Protein AF-A0A817XAI9-F1 (afdb_monomer)

Mean predicted aligned error: 14.86 Å

Organism: NCBI:txid392032

Structure (mmCIF, N/CA/C/O backbone):
data_AF-A0A817XAI9-F1
#
_entry.id   AF-A0A817XAI9-F1
#
loop_
_atom_site.group_PDB
_atom_site.id
_atom_site.type_symbol
_atom_site.label_atom_id
_atom_site.label_alt_id
_atom_site.label_comp_id
_atom_site.label_asym_id
_atom_site.label_entity_id
_atom_site.label_seq_id
_atom_site.pdbx_PDB_ins_code
_atom_site.Cartn_x
_atom_site.Cartn_y
_atom_site.Cartn_z
_atom_site.occupancy
_atom_site.B_iso_or_equiv
_atom_site.auth_seq_id
_atom_site.auth_comp_id
_atom_site.auth_asym_id
_atom_site.auth_atom_id
_atom_site.pdbx_PDB_model_num
ATOM 1 N N . MET A 1 1 ? -37.300 21.096 40.324 1.00 29.12 1 MET A N 1
ATOM 2 C CA . MET A 1 1 ? -36.474 20.432 41.356 1.00 29.12 1 MET A CA 1
ATOM 3 C C . MET A 1 1 ? -35.226 19.865 40.698 1.00 29.12 1 MET A C 1
ATOM 5 O O . MET A 1 1 ? -35.317 18.921 39.924 1.00 29.12 1 MET A O 1
ATOM 9 N N . ALA A 1 2 ? -34.086 20.520 40.917 1.00 30.98 2 ALA A N 1
ATOM 10 C CA . ALA A 1 2 ? -32.788 20.143 40.373 1.00 30.98 2 ALA A CA 1
ATOM 11 C C . ALA A 1 2 ? -32.134 19.100 41.292 1.00 30.98 2 ALA A C 1
ATOM 13 O O . ALA A 1 2 ? -31.715 19.428 42.398 1.00 30.98 2 ALA A O 1
ATOM 14 N N . ALA A 1 3 ? -32.063 17.843 40.855 1.00 37.47 3 ALA A N 1
ATOM 15 C CA . ALA A 1 3 ? -31.268 16.838 41.549 1.00 37.47 3 ALA A CA 1
ATOM 16 C C . ALA A 1 3 ? -29.782 17.088 41.239 1.00 37.47 3 ALA A C 1
ATOM 18 O O . ALA A 1 3 ? -29.291 16.743 40.162 1.00 37.47 3 ALA A O 1
ATOM 19 N N . ASN A 1 4 ? -29.080 17.730 42.175 1.00 41.25 4 ASN A N 1
ATOM 20 C CA . ASN A 1 4 ? -27.621 17.791 42.200 1.00 41.25 4 ASN A CA 1
ATOM 21 C C . ASN A 1 4 ? -27.080 16.356 42.250 1.00 41.25 4 ASN A C 1
ATOM 23 O O . ASN A 1 4 ? -27.206 15.686 43.270 1.00 41.25 4 ASN A O 1
ATOM 27 N N . PHE A 1 5 ? -26.484 15.866 41.162 1.00 43.09 5 PHE A N 1
ATOM 28 C CA . PHE A 1 5 ? -25.737 14.608 41.199 1.00 43.09 5 PHE A CA 1
ATOM 29 C C . PHE A 1 5 ? -24.378 14.866 41.878 1.00 43.09 5 PHE A C 1
ATOM 31 O O . PHE A 1 5 ? -23.557 15.592 41.306 1.00 43.09 5 PHE A O 1
ATOM 38 N N . PRO A 1 6 ? -24.107 14.303 43.072 1.00 49.31 6 PRO A N 1
ATOM 39 C CA . PRO A 1 6 ? -22.855 14.547 43.790 1.00 49.31 6 PRO A CA 1
ATOM 40 C C . PRO A 1 6 ? -21.640 14.013 43.008 1.00 49.31 6 PRO A C 1
ATOM 42 O O . PRO A 1 6 ? -21.747 13.003 42.307 1.00 49.31 6 PRO A O 1
ATOM 45 N N . LYS A 1 7 ? -20.469 14.671 43.131 1.00 53.12 7 LYS A N 1
ATOM 46 C CA . LYS A 1 7 ? -19.214 14.336 42.406 1.00 53.12 7 LYS A CA 1
ATOM 47 C C . LYS A 1 7 ? -18.856 12.835 42.491 1.00 53.12 7 LYS A C 1
ATOM 49 O O . LYS A 1 7 ? -18.436 12.257 41.492 1.00 53.12 7 LYS A O 1
ATOM 54 N N . GLN A 1 8 ? -19.126 12.183 43.625 1.00 52.91 8 GLN A N 1
ATOM 55 C CA . GLN A 1 8 ? -18.887 10.750 43.857 1.00 52.91 8 GLN A CA 1
ATOM 56 C C . GLN A 1 8 ? -19.727 9.826 42.953 1.00 52.91 8 GLN A C 1
ATOM 58 O O . GLN A 1 8 ? -19.216 8.831 42.442 1.00 52.91 8 GLN A O 1
ATOM 63 N N . ASN A 1 9 ? -20.975 10.199 42.652 1.00 61.09 9 ASN A N 1
ATOM 64 C CA . ASN A 1 9 ? -21.853 9.433 41.758 1.00 61.09 9 ASN A CA 1
ATOM 65 C C . ASN A 1 9 ? -21.371 9.474 40.296 1.00 61.09 9 ASN A C 1
ATOM 67 O O . ASN A 1 9 ? -21.611 8.547 39.523 1.00 61.09 9 ASN A O 1
ATOM 71 N N . ARG A 1 10 ? -20.651 10.535 39.907 1.00 63.88 10 ARG A N 1
ATOM 72 C CA . ARG A 1 10 ? -20.119 10.691 38.547 1.00 63.88 10 ARG A CA 1
ATOM 73 C C . ARG A 1 10 ? -18.913 9.795 38.296 1.00 63.88 10 ARG A C 1
ATOM 75 O O . ARG A 1 10 ? -18.859 9.150 37.256 1.00 63.88 10 ARG A O 1
ATOM 82 N N . SER A 1 11 ? -17.977 9.719 39.241 1.00 65.94 11 SER A N 1
ATOM 83 C CA . SER A 1 11 ? -16.814 8.829 39.128 1.00 65.94 11 SER A CA 1
ATOM 84 C C . SER A 1 11 ? -17.239 7.360 39.040 1.00 65.94 11 SER A C 1
ATOM 86 O O . SER A 1 11 ? -16.721 6.621 38.207 1.00 65.94 11 SER A O 1
ATOM 88 N N . ILE A 1 12 ? -18.250 6.959 39.819 1.00 72.06 12 ILE A N 1
ATOM 89 C CA . ILE A 1 12 ? -18.837 5.610 39.766 1.00 72.06 12 ILE A CA 1
ATOM 90 C C . ILE A 1 12 ? -19.491 5.344 38.401 1.00 72.06 12 ILE A C 1
ATOM 92 O O . ILE A 1 12 ? -19.269 4.286 37.807 1.00 72.06 12 ILE A O 1
ATOM 96 N N . HIS A 1 13 ? -20.239 6.309 37.855 1.00 76.81 13 HIS A N 1
ATOM 97 C CA . HIS A 1 13 ? -20.807 6.200 36.507 1.00 76.81 13 HIS A CA 1
ATOM 98 C C . HIS A 1 13 ? -19.719 6.069 35.428 1.00 76.81 13 HIS A C 1
ATOM 100 O O . HIS A 1 13 ? -19.822 5.236 34.539 1.00 76.81 13 HIS A O 1
ATOM 106 N N . ILE A 1 14 ? -18.655 6.874 35.482 1.00 75.38 14 ILE A N 1
ATOM 107 C CA . ILE A 1 14 ? -17.570 6.834 34.485 1.00 75.38 14 ILE A CA 1
ATOM 108 C C . ILE A 1 14 ? -16.858 5.476 34.498 1.00 75.38 14 ILE A C 1
ATOM 110 O O . ILE A 1 14 ? -16.579 4.909 33.439 1.00 75.38 14 ILE A O 1
ATOM 114 N N . LEU A 1 15 ? -16.572 4.952 35.692 1.00 77.50 15 LEU A N 1
ATOM 115 C CA . LEU A 1 15 ? -15.943 3.644 35.862 1.00 77.50 15 LEU A CA 1
ATOM 116 C C . LEU A 1 15 ? -16.854 2.518 35.366 1.00 77.50 15 LEU A C 1
ATOM 118 O O . LEU A 1 15 ? -16.402 1.665 34.608 1.00 77.50 15 LEU A O 1
ATOM 122 N N . SER A 1 16 ? -18.132 2.523 35.752 1.00 80.56 16 SER A N 1
ATOM 123 C CA . SER A 1 16 ? -19.100 1.512 35.301 1.00 80.56 16 SER A CA 1
ATOM 124 C C . SER A 1 16 ? -19.312 1.547 33.787 1.00 80.56 16 SER A C 1
ATOM 126 O O . SER A 1 16 ? -19.228 0.499 33.154 1.00 80.56 16 SER A O 1
ATOM 128 N N . ALA A 1 17 ? -19.452 2.732 33.193 1.00 84.19 17 ALA A N 1
ATOM 129 C CA . ALA A 1 17 ? -19.556 2.901 31.747 1.00 84.19 17 ALA A CA 1
ATOM 130 C C . ALA A 1 17 ? -18.304 2.408 31.004 1.00 84.19 17 ALA A C 1
ATOM 132 O O . ALA A 1 17 ? -18.399 1.714 29.994 1.00 84.19 17 ALA A O 1
ATOM 133 N N . SER A 1 18 ? -17.111 2.726 31.517 1.00 85.00 18 SER A N 1
ATOM 134 C CA . SER A 1 18 ? -15.858 2.240 30.926 1.00 85.00 18 SER A CA 1
ATOM 135 C C . SER A 1 18 ? -15.762 0.714 31.010 1.00 85.00 18 SER A C 1
ATOM 137 O O . SER A 1 18 ? -15.386 0.077 30.030 1.00 85.00 18 SER A O 1
ATOM 139 N N . ARG A 1 19 ? -16.182 0.113 32.136 1.00 86.81 19 ARG A N 1
ATOM 140 C CA . ARG A 1 19 ? -16.273 -1.351 32.290 1.00 86.81 19 ARG A CA 1
ATOM 141 C C . ARG A 1 19 ? -17.281 -1.973 31.322 1.00 86.81 19 ARG A C 1
ATOM 143 O O . ARG A 1 19 ? -16.977 -3.013 30.748 1.00 86.81 19 ARG A O 1
ATOM 150 N N . GLU A 1 20 ? -18.448 -1.359 31.123 1.00 88.44 20 GLU A N 1
ATOM 151 C CA . GLU A 1 20 ? -19.471 -1.833 30.175 1.00 88.44 20 GLU A CA 1
ATOM 152 C C . GLU A 1 20 ? -18.941 -1.829 28.735 1.00 88.44 20 GLU A C 1
ATOM 154 O O . GLU A 1 20 ? -19.105 -2.815 28.010 1.00 88.44 20 GLU A O 1
ATOM 159 N N . ILE A 1 21 ? -18.228 -0.768 28.340 1.00 89.00 21 ILE A N 1
ATOM 160 C CA . ILE A 1 21 ? -17.574 -0.679 27.029 1.00 89.00 21 ILE A CA 1
ATOM 161 C C . ILE A 1 21 ? -16.506 -1.773 26.885 1.00 89.00 21 ILE A C 1
ATOM 163 O O . ILE A 1 21 ? -16.550 -2.524 25.911 1.00 89.00 21 ILE A O 1
ATOM 167 N N . CYS A 1 22 ? -15.589 -1.914 27.851 1.00 90.25 22 CYS A N 1
ATOM 168 C CA . CYS A 1 22 ? -14.553 -2.953 27.811 1.00 90.25 22 CYS A CA 1
ATOM 169 C C . CYS A 1 22 ? -15.157 -4.361 27.727 1.00 90.25 22 CYS A C 1
ATOM 171 O O . CYS A 1 22 ? -14.728 -5.163 26.899 1.00 90.25 22 CYS A O 1
ATOM 173 N N . ARG A 1 23 ? -16.190 -4.650 28.531 1.00 90.94 23 ARG A N 1
ATOM 174 C CA . ARG A 1 23 ? -16.906 -5.932 28.495 1.00 90.94 23 ARG A CA 1
ATOM 175 C C . ARG A 1 23 ? -17.524 -6.180 27.121 1.00 90.94 23 ARG A C 1
ATOM 177 O O . ARG A 1 23 ? -17.346 -7.262 26.579 1.00 90.94 23 ARG A O 1
ATOM 184 N N . THR A 1 24 ? -18.184 -5.180 26.536 1.00 92.12 24 THR A N 1
ATOM 185 C CA . THR A 1 24 ? -18.790 -5.297 25.198 1.00 92.12 24 THR A CA 1
ATOM 186 C C . THR A 1 24 ? -17.741 -5.596 24.126 1.00 92.12 24 THR A C 1
ATOM 188 O O . THR A 1 24 ? -17.976 -6.431 23.253 1.00 92.12 24 THR A O 1
ATOM 191 N N . ILE A 1 25 ? -16.579 -4.932 24.187 1.00 91.88 25 ILE A N 1
ATOM 192 C CA . ILE A 1 25 ? -15.471 -5.156 23.246 1.00 91.88 25 ILE A CA 1
ATOM 193 C C . ILE A 1 25 ? -14.960 -6.590 23.361 1.00 91.88 25 ILE A C 1
ATOM 195 O O . ILE A 1 25 ? -14.874 -7.277 22.346 1.00 91.88 25 ILE A O 1
ATOM 199 N N . LYS A 1 26 ? -14.664 -7.048 24.583 1.00 91.94 26 LYS A N 1
ATOM 200 C CA . LYS A 1 26 ? -14.144 -8.399 24.840 1.00 91.94 26 LYS A CA 1
ATOM 201 C C . LYS A 1 26 ? -15.156 -9.484 24.474 1.00 91.94 26 LYS A C 1
ATOM 203 O O . LYS A 1 26 ? -14.785 -10.478 23.863 1.00 91.94 26 LYS A O 1
ATOM 208 N N . GLN A 1 27 ? -16.436 -9.266 24.769 1.00 94.25 27 GLN A N 1
ATOM 209 C CA . GLN A 1 27 ? -17.505 -10.177 24.369 1.00 94.25 27 GLN A CA 1
ATOM 210 C C . GLN A 1 27 ? -17.632 -10.255 22.841 1.00 94.25 27 GLN A C 1
ATOM 212 O O . GLN A 1 27 ? -17.642 -11.349 22.292 1.00 94.25 27 GLN A O 1
ATOM 217 N N . SER A 1 28 ? -17.656 -9.110 22.148 1.00 93.38 28 SER A N 1
ATOM 218 C CA . SER A 1 28 ? -17.725 -9.084 20.677 1.00 93.38 28 SER A CA 1
ATOM 219 C C . SER A 1 28 ? -16.507 -9.755 20.030 1.00 93.38 28 SER A C 1
ATOM 221 O O . SER A 1 28 ? -16.627 -10.373 18.975 1.00 93.38 28 SER A O 1
ATOM 223 N N . ASP A 1 29 ? -15.332 -9.623 20.650 1.00 93.88 29 ASP A N 1
ATOM 224 C CA . ASP A 1 29 ? -14.106 -10.314 20.243 1.00 93.88 29 ASP A CA 1
ATOM 225 C C . ASP A 1 29 ? -14.254 -11.842 20.379 1.00 93.88 29 ASP A C 1
ATOM 227 O O . ASP A 1 29 ? -14.048 -12.585 19.419 1.00 93.88 29 ASP A O 1
ATOM 231 N N . ALA A 1 30 ? -14.702 -12.317 21.544 1.00 93.38 30 ALA A N 1
ATOM 232 C CA . ALA A 1 30 ? -14.928 -13.739 21.788 1.00 93.38 30 ALA A CA 1
ATOM 233 C C . ALA A 1 30 ? -15.966 -14.334 20.820 1.00 93.38 30 ALA A C 1
ATOM 235 O O . ALA A 1 30 ? -15.707 -15.363 20.198 1.00 93.38 30 ALA A O 1
ATOM 236 N N . GLU A 1 31 ? -17.098 -13.652 20.623 1.00 94.81 31 GLU A N 1
ATOM 237 C CA . GLU A 1 31 ? -18.157 -14.071 19.698 1.00 94.81 31 GLU A CA 1
ATOM 238 C C . GLU A 1 31 ? -17.638 -14.209 18.261 1.00 94.81 31 GLU A C 1
ATOM 240 O O . GLU A 1 31 ? -17.964 -15.175 17.564 1.00 94.81 31 GLU A O 1
ATOM 245 N N . ILE A 1 32 ? -16.802 -13.271 17.797 1.00 94.38 32 ILE A N 1
ATOM 246 C CA . ILE A 1 32 ? -16.311 -13.328 16.420 1.00 94.38 32 ILE A CA 1
ATOM 247 C C . ILE A 1 32 ? -15.254 -14.404 16.210 1.00 94.38 32 ILE A C 1
ATOM 249 O O . ILE A 1 32 ? -15.226 -15.020 15.146 1.00 94.38 32 ILE A O 1
ATOM 253 N N . ARG A 1 33 ? -14.421 -14.673 17.217 1.00 94.56 33 ARG A N 1
ATOM 254 C CA . ARG A 1 33 ? -13.462 -15.782 17.173 1.00 94.56 33 ARG A CA 1
ATOM 255 C C . ARG A 1 33 ? -14.153 -17.132 17.257 1.00 94.56 33 ARG A C 1
ATOM 257 O O . ARG A 1 33 ? -13.772 -18.041 16.530 1.00 94.56 33 ARG A O 1
ATOM 264 N N . GLN A 1 34 ? -15.205 -17.249 18.064 1.00 95.25 34 GLN A N 1
ATOM 265 C CA . GLN A 1 34 ? -16.029 -18.453 18.103 1.00 95.25 34 GLN A CA 1
ATOM 266 C C . GLN A 1 34 ? -16.699 -18.702 16.745 1.00 95.25 34 GLN A C 1
ATOM 268 O O . GLN A 1 34 ? -16.722 -19.829 16.256 1.00 95.25 34 GLN A O 1
ATOM 273 N N . LYS A 1 35 ? -17.200 -17.639 16.101 1.00 95.56 35 LYS A N 1
ATOM 274 C CA . LYS A 1 35 ? -17.788 -17.719 14.759 1.00 95.56 35 LYS A CA 1
ATOM 275 C C . LYS A 1 35 ? -16.756 -18.048 13.675 1.00 95.56 35 LYS A C 1
ATOM 277 O O . LYS A 1 35 ? -17.080 -18.757 12.725 1.00 95.56 35 LYS A O 1
ATOM 282 N N . TYR A 1 36 ? -15.536 -17.529 13.801 1.00 95.50 36 TYR A N 1
ATOM 283 C CA . TYR A 1 36 ? -14.445 -17.713 12.845 1.00 95.50 36 TYR A CA 1
ATOM 284 C C . TYR A 1 36 ? -13.174 -18.209 13.557 1.00 95.50 36 TYR A C 1
ATOM 286 O O . TYR A 1 36 ? -12.279 -17.407 13.846 1.00 95.50 36 TYR A O 1
ATOM 294 N N . PRO A 1 37 ? -13.047 -19.531 13.796 1.00 94.12 37 PRO A N 1
ATOM 295 C CA . PRO A 1 37 ? -11.972 -20.095 14.617 1.00 94.12 37 PRO A CA 1
ATOM 296 C C . PRO A 1 37 ? -10.554 -19.791 14.122 1.00 94.12 37 PRO A C 1
ATOM 298 O O . PRO A 1 37 ? -9.625 -19.694 14.917 1.00 94.12 37 PRO A O 1
ATOM 301 N N . PHE A 1 38 ? -10.362 -19.555 12.820 1.00 93.44 38 PHE A N 1
ATOM 302 C CA . PHE A 1 38 ? -9.044 -19.188 12.296 1.00 93.44 38 PHE A CA 1
ATOM 303 C C . PHE A 1 38 ? -8.501 -17.878 12.898 1.00 93.44 38 PHE A C 1
ATOM 305 O O . PHE A 1 38 ? -7.288 -17.682 12.931 1.00 93.44 38 PHE A O 1
ATOM 312 N N . LEU A 1 39 ? -9.369 -16.993 13.412 1.00 92.88 39 LEU A N 1
ATOM 313 C CA . LEU A 1 39 ? -8.965 -15.745 14.064 1.00 92.88 39 LEU A CA 1
ATOM 314 C C . LEU A 1 39 ? -8.172 -15.979 15.357 1.00 92.88 39 LEU A C 1
ATOM 316 O O . LEU A 1 39 ? -7.447 -15.073 15.773 1.00 92.88 39 LEU A O 1
ATOM 320 N N . TYR A 1 40 ? -8.268 -17.160 15.983 1.00 92.69 40 TYR A N 1
ATOM 321 C CA . TYR A 1 40 ? -7.417 -17.533 17.121 1.00 92.69 40 TYR A CA 1
ATOM 322 C C . TYR A 1 40 ? -5.933 -17.629 16.736 1.00 92.69 40 TYR A C 1
ATOM 324 O O . TYR A 1 40 ? -5.074 -17.370 17.573 1.00 92.69 40 TYR A O 1
ATOM 332 N N . HIS A 1 41 ? -5.609 -17.886 15.466 1.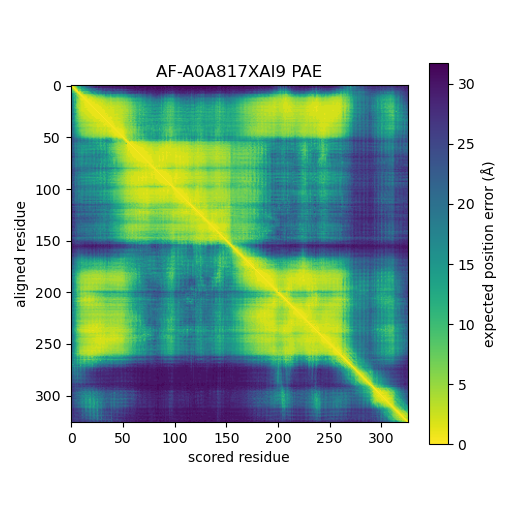00 94.06 41 HIS A N 1
ATOM 333 C CA . HIS A 1 41 ? -4.232 -17.988 14.975 1.00 94.06 41 HIS A CA 1
ATOM 334 C C . HIS A 1 41 ? -3.655 -16.624 14.554 1.00 94.06 41 HIS A C 1
ATOM 336 O O . HIS A 1 41 ? -3.191 -16.447 13.427 1.00 94.06 41 HIS A O 1
ATOM 342 N N . GLN A 1 42 ? -3.692 -15.638 15.457 1.00 91.31 42 GLN A N 1
ATOM 343 C CA . GLN A 1 42 ? -3.280 -14.256 15.163 1.00 91.31 42 GLN A CA 1
ATOM 344 C C . GLN A 1 42 ? -1.838 -14.150 14.648 1.00 91.31 42 GLN A C 1
ATOM 346 O O . GLN A 1 42 ? -1.584 -13.392 13.710 1.00 91.31 42 GLN A O 1
ATOM 351 N N . ASP A 1 43 ? -0.920 -14.931 15.219 1.00 92.56 43 ASP A N 1
ATOM 352 C CA . ASP A 1 43 ? 0.493 -14.937 14.828 1.00 92.56 43 ASP A CA 1
ATOM 353 C C . ASP A 1 43 ? 0.679 -15.454 13.399 1.00 92.56 43 ASP A C 1
ATOM 355 O O . ASP A 1 43 ? 1.446 -14.889 12.620 1.00 92.56 43 ASP A O 1
ATOM 359 N N . VAL A 1 44 ? -0.095 -16.472 13.010 1.00 92.06 44 VAL A N 1
ATOM 360 C CA . VAL A 1 44 ? -0.095 -17.012 11.643 1.00 92.06 44 VAL A CA 1
ATOM 361 C C . VAL A 1 44 ? -0.668 -15.989 10.667 1.00 92.06 44 VAL A C 1
ATOM 363 O O . VAL A 1 44 ? -0.096 -15.770 9.604 1.00 92.06 44 VAL A O 1
ATOM 366 N N . ILE A 1 45 ? -1.760 -15.309 11.029 1.00 90.25 45 ILE A N 1
ATOM 367 C CA . ILE A 1 45 ? -2.335 -14.229 10.211 1.00 90.25 45 ILE A CA 1
ATOM 368 C C . ILE A 1 45 ? -1.307 -13.105 10.020 1.00 90.25 45 ILE A C 1
ATOM 370 O O . ILE A 1 45 ? -1.126 -12.624 8.902 1.00 90.25 45 ILE A O 1
ATOM 374 N N . CYS A 1 46 ? -0.605 -12.712 11.086 1.00 87.12 46 CYS A N 1
ATOM 375 C CA . CYS A 1 46 ? 0.469 -11.723 11.026 1.00 87.12 46 CYS A CA 1
ATOM 376 C C . CYS A 1 46 ? 1.589 -12.173 10.076 1.00 87.12 46 CYS A C 1
ATOM 378 O O . CYS A 1 46 ? 1.980 -11.421 9.182 1.00 87.12 46 CYS A O 1
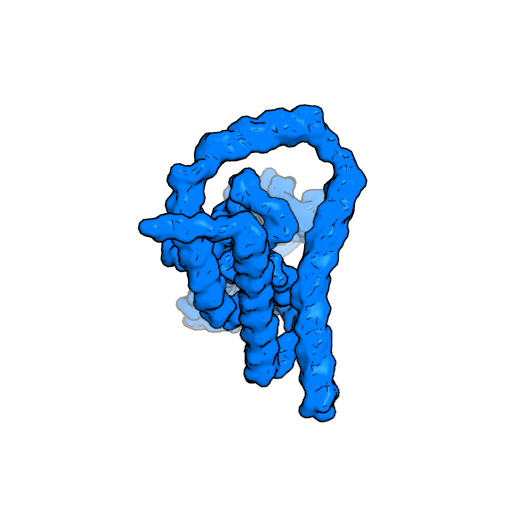ATOM 380 N N . ALA A 1 47 ? 2.040 -13.424 10.202 1.00 88.38 47 ALA A N 1
ATOM 381 C CA . ALA A 1 47 ? 3.058 -14.005 9.335 1.00 88.38 47 ALA A CA 1
ATOM 382 C C . ALA A 1 47 ? 2.617 -14.066 7.863 1.00 88.38 47 ALA A C 1
ATOM 384 O O . ALA A 1 47 ? 3.421 -13.773 6.985 1.00 88.38 47 ALA A O 1
ATOM 385 N N . ILE A 1 48 ? 1.347 -14.374 7.573 1.00 87.44 48 ILE A N 1
ATOM 386 C CA . ILE A 1 48 ? 0.798 -14.371 6.205 1.00 87.44 48 ILE A CA 1
ATOM 387 C C . ILE A 1 48 ? 0.759 -12.952 5.630 1.00 87.44 48 ILE A C 1
ATOM 389 O O . ILE A 1 48 ? 1.146 -12.746 4.483 1.00 87.44 48 ILE A O 1
ATOM 393 N N . ILE A 1 49 ? 0.321 -11.958 6.411 1.00 83.50 49 ILE A N 1
ATOM 394 C CA . ILE A 1 49 ? 0.325 -10.551 5.979 1.00 83.50 49 ILE A CA 1
ATOM 395 C C . ILE A 1 49 ? 1.758 -10.090 5.700 1.00 83.50 49 ILE A C 1
ATOM 397 O O . ILE A 1 49 ? 2.005 -9.411 4.707 1.00 83.50 49 ILE A O 1
ATOM 401 N N . PHE A 1 50 ? 2.713 -10.492 6.536 1.00 81.31 50 PHE A N 1
ATOM 402 C CA . PHE A 1 50 ? 4.126 -10.218 6.308 1.00 81.31 50 PHE A CA 1
ATOM 403 C C . PHE A 1 50 ? 4.647 -10.935 5.053 1.00 81.31 50 PHE A C 1
ATOM 405 O O . PHE A 1 50 ? 5.322 -10.334 4.223 1.00 81.31 50 PHE A O 1
ATOM 412 N N . ALA A 1 51 ? 4.253 -12.191 4.846 1.00 79.25 51 ALA A N 1
ATOM 413 C CA . ALA A 1 51 ? 4.548 -12.956 3.642 1.00 79.25 51 ALA A CA 1
ATOM 414 C C . ALA A 1 51 ? 3.890 -12.356 2.385 1.00 79.25 51 ALA A C 1
ATOM 416 O O . ALA A 1 51 ? 4.387 -12.550 1.283 1.00 79.25 51 ALA A O 1
ATOM 417 N N . ALA A 1 52 ? 2.833 -11.550 2.495 1.00 72.06 52 ALA A N 1
ATOM 418 C CA . ALA A 1 52 ? 2.295 -10.834 1.340 1.00 72.06 52 ALA A CA 1
ATOM 419 C C . ALA A 1 52 ? 3.318 -9.857 0.719 1.00 72.06 52 ALA A C 1
ATOM 421 O O . ALA A 1 52 ? 3.161 -9.482 -0.439 1.00 72.06 52 ALA A O 1
ATOM 422 N N . ILE A 1 53 ? 4.417 -9.512 1.406 1.00 70.81 53 ILE A N 1
ATOM 423 C CA . ILE A 1 53 ? 5.568 -8.800 0.817 1.00 70.81 53 ILE A CA 1
ATOM 424 C C . ILE A 1 53 ? 6.215 -9.613 -0.324 1.00 70.81 53 ILE A C 1
ATOM 426 O O . ILE A 1 53 ? 6.736 -9.028 -1.274 1.00 70.81 53 ILE A O 1
ATOM 430 N N . TRP A 1 54 ? 6.098 -10.947 -0.322 1.00 72.44 54 TRP A N 1
ATOM 431 C CA . TRP A 1 54 ? 6.540 -11.811 -1.426 1.00 72.44 54 TRP A CA 1
ATOM 432 C C . TRP A 1 54 ? 5.808 -11.531 -2.750 1.00 72.44 54 TRP A C 1
ATOM 434 O O . TRP A 1 54 ? 6.275 -11.958 -3.806 1.00 72.44 54 TRP A O 1
ATOM 444 N N . THR A 1 55 ? 4.715 -10.755 -2.742 1.00 77.25 55 THR A N 1
ATOM 445 C CA . THR A 1 55 ? 4.119 -10.202 -3.971 1.00 77.25 55 THR A CA 1
ATOM 446 C C . THR A 1 55 ? 5.135 -9.434 -4.815 1.00 77.25 55 THR A C 1
ATOM 448 O O . THR A 1 55 ? 5.049 -9.486 -6.037 1.00 77.25 55 THR A O 1
ATOM 451 N N . VAL A 1 56 ? 6.149 -8.809 -4.204 1.00 78.06 56 VAL A N 1
ATOM 452 C CA . VAL A 1 56 ? 7.251 -8.153 -4.927 1.00 78.06 56 VAL A CA 1
ATOM 453 C C . VAL A 1 56 ? 8.021 -9.154 -5.792 1.00 78.06 56 VAL A C 1
ATOM 455 O O . VAL A 1 56 ? 8.312 -8.859 -6.949 1.00 78.06 56 VAL A O 1
ATOM 458 N N . MET A 1 57 ? 8.300 -10.356 -5.277 1.00 78.44 57 MET A N 1
ATOM 459 C CA . MET A 1 57 ? 8.973 -11.403 -6.052 1.00 78.44 57 MET A CA 1
ATOM 460 C C . MET A 1 57 ? 8.102 -11.918 -7.195 1.00 78.44 57 MET A C 1
ATOM 462 O O . MET A 1 57 ? 8.599 -12.119 -8.301 1.00 78.44 57 MET A O 1
ATOM 466 N N . LEU A 1 58 ? 6.800 -12.097 -6.955 1.00 82.62 58 LEU A N 1
ATOM 467 C CA . LEU A 1 58 ? 5.874 -12.525 -8.003 1.00 82.62 58 LEU A CA 1
ATOM 468 C C . LEU A 1 58 ? 5.754 -11.468 -9.111 1.00 82.62 58 LEU A C 1
ATOM 470 O O . LEU A 1 58 ? 5.780 -11.806 -10.292 1.00 82.62 58 LEU A O 1
ATOM 474 N N . ILE A 1 59 ? 5.673 -10.187 -8.740 1.00 84.50 59 ILE A N 1
ATOM 475 C CA . ILE A 1 59 ? 5.664 -9.070 -9.690 1.00 84.50 59 ILE A CA 1
ATOM 476 C C . ILE A 1 59 ? 6.967 -9.049 -10.496 1.00 84.50 59 ILE A C 1
ATOM 478 O O . ILE A 1 59 ? 6.910 -8.913 -11.716 1.00 84.50 59 ILE A O 1
ATOM 482 N N . ALA A 1 60 ? 8.123 -9.236 -9.849 1.00 83.06 60 ALA A N 1
ATOM 483 C CA . ALA A 1 60 ? 9.410 -9.309 -10.538 1.00 83.06 60 ALA A CA 1
ATOM 484 C C . ALA A 1 60 ? 9.427 -10.435 -11.585 1.00 83.06 60 ALA A C 1
ATOM 486 O O . ALA A 1 60 ? 9.779 -10.183 -12.735 1.00 83.06 60 ALA A O 1
ATOM 487 N N . LEU A 1 61 ? 8.955 -11.635 -11.228 1.00 87.38 61 LEU A N 1
ATOM 488 C CA . LEU A 1 61 ? 8.850 -12.765 -12.156 1.00 87.38 61 LEU A CA 1
ATOM 489 C C . LEU A 1 61 ? 7.965 -12.437 -13.368 1.00 87.38 61 LEU A C 1
ATOM 491 O O . LEU A 1 61 ? 8.368 -12.664 -14.508 1.00 87.38 61 LEU A O 1
ATOM 495 N N . VAL A 1 62 ? 6.772 -11.882 -13.141 1.00 88.12 62 VAL A N 1
ATOM 496 C CA . VAL A 1 62 ? 5.846 -11.523 -14.229 1.00 88.12 62 VAL A CA 1
ATOM 497 C C . VAL A 1 62 ? 6.454 -10.456 -15.142 1.00 88.12 62 VAL A C 1
ATOM 499 O O . VAL A 1 62 ? 6.364 -10.573 -16.363 1.00 88.12 62 VAL A O 1
ATOM 502 N N . LEU A 1 63 ? 7.109 -9.435 -14.582 1.00 87.69 63 LEU A N 1
ATOM 503 C CA . LEU A 1 63 ? 7.766 -8.388 -15.368 1.00 87.69 63 LEU A CA 1
ATOM 504 C C . LEU A 1 63 ? 8.954 -8.923 -16.181 1.00 87.69 63 LEU A C 1
ATOM 506 O O . LEU A 1 63 ? 9.140 -8.480 -17.316 1.00 87.69 63 LEU A O 1
ATOM 510 N N . SER A 1 64 ? 9.714 -9.887 -15.649 1.00 88.81 64 SER A N 1
ATOM 511 C CA . SER A 1 64 ? 10.763 -10.596 -16.393 1.00 88.81 64 SER A CA 1
ATOM 512 C C . SER A 1 64 ? 10.181 -11.374 -17.574 1.00 88.81 64 SER A C 1
ATOM 514 O O . SER A 1 64 ? 10.649 -11.209 -18.696 1.00 88.81 64 SER A O 1
ATOM 516 N N . LEU A 1 65 ? 9.104 -12.138 -17.367 1.00 92.38 65 LEU A N 1
ATOM 517 C CA . LEU A 1 65 ? 8.434 -12.866 -18.453 1.00 92.38 65 LEU A CA 1
ATOM 518 C C . LEU A 1 65 ? 7.875 -11.922 -19.525 1.00 92.38 65 LEU A C 1
ATOM 520 O O . LEU A 1 65 ? 8.010 -12.189 -20.716 1.00 92.38 65 LEU A O 1
ATOM 524 N N . LEU A 1 66 ? 7.290 -10.787 -19.127 1.00 92.69 66 LEU A N 1
ATOM 525 C CA . LEU A 1 66 ? 6.831 -9.768 -20.074 1.00 92.69 66 LEU A CA 1
ATOM 526 C C . LEU A 1 66 ? 7.992 -9.109 -20.829 1.00 92.69 66 LEU A C 1
ATOM 528 O O . LEU A 1 66 ? 7.797 -8.659 -21.955 1.00 92.69 66 LEU A O 1
ATOM 532 N N . HIS A 1 67 ? 9.186 -9.024 -20.235 1.00 90.00 67 HIS A N 1
ATOM 533 C CA . HIS A 1 67 ? 10.378 -8.521 -20.911 1.00 90.00 67 HIS A CA 1
ATOM 534 C C . HIS A 1 67 ? 10.852 -9.451 -22.025 1.00 90.00 67 HIS A C 1
ATOM 536 O O . HIS A 1 67 ? 11.081 -8.962 -23.132 1.00 90.00 67 HIS A O 1
ATOM 542 N N . GLU A 1 68 ? 10.933 -10.751 -21.754 1.00 94.06 68 GLU A N 1
ATOM 543 C CA . GLU A 1 68 ? 11.273 -11.758 -22.766 1.00 94.06 68 GLU A CA 1
ATOM 544 C C . GLU A 1 68 ? 10.198 -11.828 -23.857 1.00 94.06 68 GLU A C 1
ATOM 546 O O . GLU A 1 68 ? 10.503 -11.778 -25.046 1.00 94.06 68 GLU A O 1
ATOM 551 N N . LEU A 1 69 ? 8.918 -11.806 -23.471 1.00 94.50 69 LEU A N 1
ATOM 552 C CA . LEU A 1 69 ? 7.814 -11.805 -24.429 1.00 94.50 69 LEU A CA 1
ATOM 553 C C . LEU A 1 69 ? 7.850 -10.577 -25.356 1.00 94.50 69 LEU A C 1
ATOM 555 O O . LEU A 1 69 ? 7.590 -10.689 -26.552 1.00 94.50 69 LEU A O 1
ATOM 559 N N . GLU A 1 70 ? 8.175 -9.395 -24.826 1.00 94.75 70 GLU A N 1
ATOM 560 C CA . GLU A 1 70 ? 8.361 -8.181 -25.630 1.00 94.75 70 GLU A CA 1
ATOM 561 C C . GLU A 1 70 ? 9.486 -8.351 -26.656 1.00 94.75 70 GLU A C 1
ATOM 563 O O . GLU A 1 70 ? 9.308 -7.997 -27.823 1.00 94.75 70 GLU A O 1
ATOM 568 N N . HIS A 1 71 ? 10.620 -8.908 -26.224 1.00 92.88 71 HIS A N 1
ATOM 569 C CA . HIS A 1 71 ? 11.774 -9.186 -27.074 1.00 92.88 71 HIS A CA 1
ATOM 570 C C . HIS A 1 71 ? 11.414 -10.165 -28.206 1.00 92.88 71 HIS A C 1
ATOM 572 O O . HIS A 1 71 ? 11.681 -9.885 -29.378 1.00 92.88 71 HIS A O 1
ATOM 578 N N . ASP A 1 72 ? 10.694 -11.242 -27.900 1.00 96.00 72 ASP A N 1
ATOM 579 C CA . ASP A 1 72 ? 10.228 -12.204 -28.902 1.00 96.00 72 ASP A CA 1
ATOM 580 C C . ASP A 1 72 ? 9.286 -11.567 -29.941 1.00 96.00 72 ASP A C 1
ATOM 582 O O . ASP A 1 72 ? 9.367 -11.841 -31.144 1.00 96.00 72 ASP A O 1
ATOM 586 N N . ILE A 1 73 ? 8.387 -10.675 -29.507 1.00 95.88 73 ILE A N 1
ATOM 587 C CA . ILE A 1 73 ? 7.464 -9.970 -30.411 1.00 95.88 73 ILE A CA 1
ATOM 588 C C . ILE A 1 73 ? 8.213 -8.960 -31.293 1.00 95.88 73 ILE A C 1
ATOM 590 O O . ILE A 1 73 ? 7.885 -8.826 -32.477 1.00 95.88 73 ILE A O 1
ATOM 594 N N . ILE A 1 74 ? 9.232 -8.272 -30.765 1.00 94.44 74 ILE A N 1
ATOM 595 C CA . ILE A 1 74 ? 10.103 -7.361 -31.531 1.00 94.44 74 ILE A CA 1
ATOM 596 C C . ILE A 1 74 ? 10.696 -8.079 -32.756 1.00 94.44 74 ILE A C 1
ATOM 598 O O . ILE A 1 74 ? 10.648 -7.538 -33.872 1.00 94.44 74 ILE A O 1
ATOM 602 N N . HIS A 1 75 ? 11.126 -9.329 -32.562 1.00 94.31 75 HIS A N 1
ATOM 603 C CA . HIS A 1 75 ? 11.664 -10.235 -33.584 1.00 94.31 75 HIS A CA 1
ATOM 604 C C . HIS A 1 75 ? 10.612 -10.962 -34.432 1.00 94.31 75 HIS A C 1
ATOM 606 O O . HIS A 1 75 ? 10.952 -11.734 -35.325 1.00 94.31 75 HIS A O 1
ATOM 612 N N . ASN A 1 76 ? 9.324 -10.680 -34.229 1.00 94.06 76 ASN A N 1
ATOM 613 C CA . ASN A 1 76 ? 8.205 -11.347 -34.901 1.00 94.06 76 ASN A CA 1
ATOM 614 C C . ASN A 1 76 ? 8.125 -12.872 -34.682 1.00 94.06 76 ASN A C 1
ATOM 616 O O . ASN A 1 76 ? 7.632 -13.570 -35.573 1.00 94.06 76 ASN A O 1
ATOM 620 N N . LEU A 1 77 ? 8.559 -13.404 -33.534 1.00 94.00 77 LEU A N 1
ATOM 621 C CA . LEU A 1 77 ? 8.386 -14.835 -33.230 1.00 94.00 77 LEU A CA 1
ATOM 622 C C . LEU A 1 77 ? 6.900 -15.192 -33.073 1.00 94.00 77 LEU A C 1
ATOM 624 O O . LEU A 1 77 ? 6.460 -16.249 -33.521 1.00 94.00 77 LEU A O 1
ATOM 628 N N . TYR A 1 78 ? 6.107 -14.274 -32.515 1.00 94.44 78 TYR A N 1
ATOM 629 C CA . TYR A 1 78 ? 4.669 -14.448 -32.317 1.00 94.44 78 TYR A CA 1
ATOM 630 C C . TYR A 1 78 ? 3.842 -13.568 -33.254 1.00 94.44 78 TYR A C 1
ATOM 632 O O . TYR A 1 78 ? 4.183 -12.415 -33.532 1.00 94.44 78 TYR A O 1
ATOM 640 N N . PHE A 1 79 ? 2.715 -14.112 -33.725 1.00 95.12 79 PHE A N 1
ATOM 641 C CA . PHE A 1 79 ? 1.706 -13.400 -34.523 1.00 95.12 79 PHE A CA 1
ATOM 642 C C . PHE A 1 79 ? 2.273 -12.623 -35.727 1.00 95.12 79 PHE A C 1
ATOM 644 O O . PHE A 1 79 ? 1.756 -11.567 -36.085 1.00 95.12 79 PHE A O 1
ATOM 651 N N . LYS A 1 80 ? 3.315 -13.156 -36.385 1.00 93.12 80 LYS A N 1
ATOM 652 C CA . LYS A 1 80 ? 4.034 -12.519 -37.508 1.00 93.12 80 LYS A CA 1
ATOM 653 C C . LYS A 1 80 ? 3.115 -11.966 -38.607 1.00 93.12 80 LYS A C 1
ATOM 655 O O . LYS A 1 80 ? 3.359 -10.875 -39.118 1.00 93.12 80 LYS A O 1
ATOM 660 N N . SER A 1 81 ? 2.052 -12.695 -38.952 1.00 94.56 81 SER A N 1
ATOM 661 C CA . SER A 1 81 ? 1.084 -12.296 -39.989 1.00 94.56 81 SER A CA 1
ATOM 662 C C . SER A 1 81 ? -0.000 -11.329 -39.491 1.00 94.56 81 SER A C 1
ATOM 664 O O . SER A 1 81 ? -0.710 -10.741 -40.299 1.00 94.56 81 SER A O 1
ATOM 666 N N . HIS A 1 82 ? -0.132 -11.130 -38.176 1.00 95.62 82 HIS A N 1
ATOM 667 C CA . HIS A 1 82 ? -1.208 -10.360 -37.548 1.00 95.62 82 HIS A CA 1
ATOM 668 C C . HIS A 1 82 ? -0.638 -9.209 -36.709 1.00 95.62 82 HIS A C 1
ATOM 670 O O . HIS A 1 82 ? -0.655 -9.228 -35.478 1.00 95.62 82 HIS A O 1
ATOM 676 N N . ARG A 1 83 ? -0.153 -8.160 -37.387 1.00 92.88 83 ARG A N 1
ATOM 677 C CA . ARG A 1 83 ? 0.482 -6.995 -36.737 1.00 92.88 83 ARG A CA 1
ATOM 678 C C . ARG A 1 83 ? -0.409 -6.279 -35.723 1.00 92.88 83 ARG A C 1
ATOM 680 O O . ARG A 1 83 ? 0.098 -5.714 -34.762 1.00 92.88 83 ARG A O 1
ATOM 687 N N . TRP A 1 84 ? -1.725 -6.300 -35.918 1.00 96.38 84 TRP A N 1
ATOM 688 C CA . TRP A 1 84 ? -2.655 -5.692 -34.969 1.00 96.38 84 TRP A CA 1
ATOM 689 C C . TRP A 1 84 ? -2.620 -6.401 -33.604 1.00 96.38 84 TRP A C 1
ATOM 691 O O . TRP A 1 84 ? -2.645 -5.717 -32.586 1.00 96.38 84 TRP A O 1
ATOM 701 N N . ILE A 1 85 ? -2.444 -7.732 -33.572 1.00 95.94 85 ILE A N 1
ATOM 702 C CA . ILE A 1 85 ? -2.291 -8.502 -32.326 1.00 95.94 85 ILE A CA 1
ATOM 703 C C . ILE A 1 85 ? -0.992 -8.099 -31.629 1.00 95.94 85 ILE A C 1
ATOM 705 O O . ILE A 1 85 ? -1.011 -7.790 -30.442 1.00 95.94 85 ILE A O 1
ATOM 709 N N . GLN A 1 86 ? 0.119 -8.012 -32.370 1.00 96.25 86 GLN A N 1
ATOM 710 C CA . GLN A 1 86 ? 1.396 -7.545 -31.817 1.00 96.25 86 GLN A CA 1
ATOM 711 C C . GLN A 1 86 ? 1.277 -6.136 -31.218 1.00 96.25 86 GLN A C 1
ATOM 713 O O . GLN A 1 86 ? 1.773 -5.892 -30.123 1.00 96.25 86 GLN A O 1
ATOM 718 N N . ASN A 1 87 ? 0.578 -5.217 -31.893 1.00 95.94 87 ASN A N 1
ATOM 719 C CA . ASN A 1 87 ? 0.339 -3.869 -31.376 1.00 95.94 87 ASN A CA 1
ATOM 720 C C . ASN A 1 87 ? -0.510 -3.886 -30.097 1.00 95.94 87 ASN A C 1
ATOM 722 O O . ASN A 1 87 ? -0.172 -3.190 -29.145 1.00 95.94 87 ASN A O 1
ATOM 726 N N . CYS A 1 88 ? -1.570 -4.698 -30.032 1.00 97.06 88 CYS A N 1
ATOM 727 C CA . CYS A 1 88 ? -2.350 -4.871 -28.804 1.00 97.06 88 CYS A CA 1
ATOM 728 C C . CYS A 1 88 ? -1.486 -5.417 -27.657 1.00 97.06 88 CYS A C 1
ATOM 730 O O . CYS A 1 88 ? -1.536 -4.889 -26.548 1.00 97.06 88 CYS A O 1
ATOM 732 N N . MET A 1 89 ? -0.648 -6.422 -27.926 1.00 95.94 89 MET A N 1
ATOM 733 C CA . MET A 1 89 ? 0.286 -6.968 -26.937 1.00 95.94 89 MET A CA 1
ATOM 734 C C . MET A 1 89 ? 1.300 -5.916 -26.476 1.00 95.94 89 MET A C 1
ATOM 736 O O . MET A 1 89 ? 1.533 -5.783 -25.279 1.00 95.94 89 MET A O 1
ATOM 740 N N . PHE A 1 90 ? 1.846 -5.110 -27.390 1.00 95.44 90 PHE A N 1
ATOM 741 C CA . PHE A 1 90 ? 2.720 -3.992 -27.043 1.00 95.44 90 PHE A CA 1
ATOM 742 C C . PHE A 1 90 ? 2.026 -2.948 -26.167 1.00 95.44 90 PHE A C 1
ATOM 744 O O . PHE A 1 90 ? 2.656 -2.470 -25.232 1.00 95.44 90 PHE A O 1
ATOM 751 N N . ILE A 1 91 ? 0.744 -2.627 -26.388 1.00 94.12 91 ILE A N 1
ATOM 752 C CA . ILE A 1 91 ? -0.008 -1.728 -25.491 1.00 94.12 91 ILE A CA 1
ATOM 753 C C . ILE A 1 91 ? -0.062 -2.316 -24.078 1.00 94.12 91 ILE A C 1
ATOM 755 O O . ILE A 1 91 ? 0.268 -1.627 -23.114 1.00 94.12 91 ILE A O 1
ATOM 759 N N . VAL A 1 92 ? -0.441 -3.592 -23.952 1.00 92.75 92 VAL A N 1
ATOM 760 C CA . VAL A 1 92 ? -0.552 -4.269 -22.650 1.00 92.75 92 VAL A CA 1
ATOM 761 C C . VAL A 1 92 ? 0.797 -4.300 -21.933 1.00 92.75 92 VAL A C 1
ATOM 763 O O . VAL A 1 92 ? 0.887 -3.894 -20.777 1.00 92.75 92 VAL A O 1
ATOM 766 N N . ILE A 1 93 ? 1.857 -4.721 -22.627 1.00 91.38 93 ILE A N 1
ATOM 767 C CA . ILE A 1 93 ? 3.221 -4.774 -22.089 1.00 91.38 93 ILE A CA 1
ATOM 768 C C . ILE A 1 93 ? 3.699 -3.375 -21.686 1.00 91.38 93 ILE A C 1
ATOM 770 O O . ILE A 1 93 ? 4.290 -3.209 -20.620 1.00 91.38 93 ILE A O 1
ATOM 774 N N . TRP A 1 94 ? 3.421 -2.357 -22.502 1.00 88.12 94 TRP A N 1
ATOM 775 C CA . TRP A 1 94 ? 3.842 -0.986 -22.234 1.00 88.12 94 TRP A CA 1
ATOM 776 C C . TRP A 1 94 ? 3.173 -0.409 -20.985 1.00 88.12 94 TRP A C 1
ATOM 778 O O . TRP A 1 94 ? 3.854 0.177 -20.142 1.00 88.12 94 TRP A O 1
ATOM 788 N N . VAL A 1 95 ? 1.864 -0.629 -20.830 1.00 83.12 95 VAL A N 1
ATOM 789 C CA . VAL A 1 95 ? 1.110 -0.220 -19.637 1.00 83.12 95 VAL A CA 1
ATOM 790 C C . VAL A 1 95 ? 1.563 -1.002 -18.405 1.00 83.12 95 VAL A C 1
ATOM 792 O O . VAL A 1 95 ? 1.703 -0.410 -17.342 1.00 83.12 95 VAL A O 1
ATOM 795 N N . ALA A 1 96 ? 1.832 -2.304 -18.531 1.00 82.31 96 ALA A N 1
ATOM 796 C CA . ALA A 1 96 ? 2.254 -3.138 -17.407 1.00 82.31 96 ALA A CA 1
ATOM 797 C C . ALA A 1 96 ? 3.672 -2.804 -16.914 1.00 82.31 96 ALA A C 1
ATOM 799 O O . ALA A 1 96 ? 3.903 -2.712 -15.711 1.00 82.31 96 ALA A O 1
ATOM 800 N N . LYS A 1 97 ? 4.626 -2.606 -17.833 1.00 81.69 97 LYS A N 1
ATOM 801 C CA . LYS A 1 97 ? 6.031 -2.319 -17.496 1.00 81.69 97 LYS A CA 1
ATOM 802 C C . LYS A 1 97 ? 6.289 -0.847 -17.201 1.00 81.69 97 LYS A C 1
ATOM 804 O O . LYS A 1 97 ? 7.311 -0.535 -16.597 1.00 81.69 97 LYS A O 1
ATOM 809 N N . LEU A 1 98 ? 5.413 0.052 -17.667 1.00 76.56 98 LEU A N 1
ATOM 810 C CA . LEU A 1 98 ? 5.568 1.506 -17.552 1.00 76.56 98 LEU A CA 1
ATOM 811 C C . LEU A 1 98 ? 6.983 1.975 -17.952 1.00 76.56 98 LEU A C 1
ATOM 813 O O . LEU A 1 98 ? 7.567 2.854 -17.318 1.00 76.56 98 LEU A O 1
ATOM 817 N N . HIS A 1 99 ? 7.535 1.382 -19.010 1.00 73.50 99 HIS A N 1
ATOM 818 C CA . HIS A 1 99 ? 8.898 1.620 -19.486 1.00 73.50 99 HIS A CA 1
ATOM 819 C C . HIS A 1 99 ? 8.881 2.268 -20.885 1.00 73.50 99 HIS A C 1
ATOM 821 O O . HIS A 1 99 ? 7.866 2.815 -21.325 1.00 73.50 99 HIS A O 1
ATOM 827 N N . VAL A 1 100 ? 10.015 2.226 -21.583 1.00 76.12 100 VAL A N 1
ATOM 828 C CA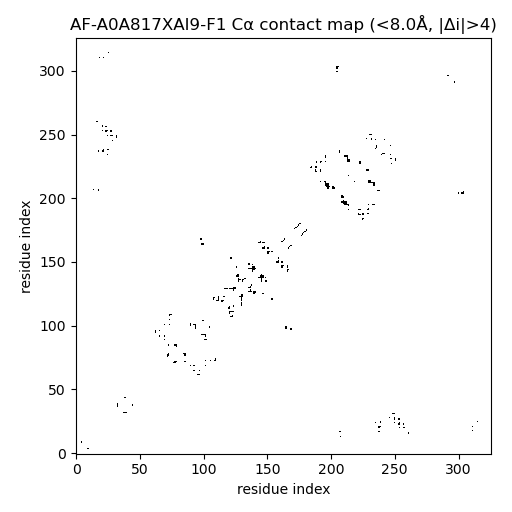 . VAL A 1 100 ? 10.166 2.622 -22.990 1.00 76.12 100 VAL A CA 1
ATOM 829 C C . VAL A 1 100 ? 9.104 1.957 -23.855 1.00 76.12 100 VAL A C 1
ATOM 831 O O . VAL A 1 100 ? 8.798 0.779 -23.666 1.00 76.12 100 VAL A O 1
ATOM 834 N N . SER A 1 101 ? 8.546 2.708 -24.808 1.00 86.06 101 SER A N 1
ATOM 835 C CA . SER A 1 101 ? 7.529 2.154 -25.697 1.00 86.06 101 SER A CA 1
ATOM 836 C C . SER A 1 101 ? 8.114 0.981 -26.505 1.00 86.06 101 SER A C 1
ATOM 838 O O . SER A 1 101 ? 9.202 1.118 -27.083 1.00 86.06 101 SER A O 1
ATOM 840 N N . PRO A 1 102 ? 7.415 -0.165 -26.592 1.00 89.12 102 PRO A N 1
ATOM 841 C CA . PRO A 1 102 ? 7.909 -1.321 -27.337 1.00 89.12 102 PRO A CA 1
ATOM 842 C C . PRO A 1 102 ? 8.157 -1.023 -28.820 1.00 89.12 102 PRO A C 1
ATOM 844 O O . PRO A 1 102 ? 9.086 -1.564 -29.409 1.00 89.12 102 PRO A O 1
ATOM 847 N N . TRP A 1 103 ? 7.389 -0.111 -29.431 1.00 91.75 103 TRP A N 1
ATOM 848 C CA . TRP A 1 103 ? 7.605 0.320 -30.820 1.00 91.75 103 TRP A CA 1
ATOM 849 C C . TRP A 1 103 ? 8.919 1.066 -31.017 1.00 91.75 103 TRP A C 1
ATOM 851 O O . TRP A 1 103 ? 9.585 0.865 -32.031 1.00 91.75 103 TRP A O 1
ATOM 861 N N . TYR A 1 104 ? 9.292 1.926 -30.068 1.00 84.12 104 TYR A N 1
ATOM 862 C CA . TYR A 1 104 ? 10.571 2.622 -30.121 1.00 84.12 104 TYR A CA 1
ATOM 863 C C . TYR A 1 104 ? 11.718 1.643 -29.864 1.00 84.12 104 TYR A C 1
ATOM 865 O O . TYR A 1 104 ? 12.663 1.564 -30.651 1.00 84.12 104 TYR A O 1
ATOM 873 N N . ARG A 1 105 ? 11.587 0.818 -28.815 1.00 86.31 105 ARG A N 1
ATOM 874 C CA . ARG A 1 105 ? 12.570 -0.217 -28.485 1.00 86.31 105 ARG A CA 1
ATOM 875 C C . ARG A 1 105 ? 12.781 -1.190 -29.643 1.00 86.31 105 ARG A C 1
ATOM 877 O O . ARG A 1 105 ? 13.914 -1.546 -29.916 1.00 86.31 105 ARG A O 1
ATOM 884 N N . ARG A 1 106 ? 11.731 -1.549 -30.385 1.00 90.06 106 ARG A N 1
ATOM 885 C CA . ARG A 1 106 ? 11.823 -2.381 -31.593 1.00 90.06 106 ARG A CA 1
ATOM 886 C C . ARG A 1 106 ? 12.797 -1.816 -32.624 1.00 90.06 106 ARG A C 1
ATOM 888 O O . ARG A 1 106 ? 13.593 -2.561 -33.180 1.00 90.06 106 ARG A O 1
ATOM 895 N N . GLN A 1 107 ? 12.725 -0.515 -32.899 1.00 87.38 107 GLN A N 1
ATOM 896 C CA . GLN A 1 107 ? 13.609 0.126 -33.877 1.00 87.38 107 GLN A CA 1
ATOM 897 C C . GLN A 1 107 ? 15.058 0.140 -33.393 1.00 87.38 107 GLN A C 1
ATOM 899 O O . GLN A 1 107 ? 15.967 -0.097 -34.184 1.00 87.38 107 GLN A O 1
ATOM 904 N N . LEU A 1 108 ? 15.262 0.412 -32.103 1.00 81.75 108 LEU A N 1
ATOM 905 C CA . LEU A 1 108 ? 16.577 0.401 -31.472 1.00 81.75 108 LEU A CA 1
ATOM 906 C C . LEU A 1 108 ? 17.182 -1.011 -31.481 1.00 81.75 108 LEU A C 1
ATOM 908 O O . LEU A 1 108 ? 18.307 -1.194 -31.932 1.00 81.75 108 LEU A O 1
ATOM 912 N N . HIS A 1 109 ? 16.387 -2.006 -31.096 1.00 88.88 109 HIS A N 1
ATOM 913 C CA . HIS A 1 109 ? 16.815 -3.390 -30.971 1.00 88.88 109 HIS A CA 1
ATOM 914 C C . HIS A 1 109 ? 17.154 -4.041 -32.308 1.00 88.88 109 HIS A C 1
ATOM 916 O O . HIS A 1 109 ? 18.175 -4.701 -32.452 1.00 88.88 109 HIS A O 1
ATOM 922 N N . LEU A 1 110 ? 16.356 -3.793 -33.348 1.00 89.19 110 LEU A N 1
ATOM 923 C CA . LEU A 1 110 ? 16.691 -4.283 -34.686 1.00 89.19 110 LEU A CA 1
ATOM 924 C C . LEU A 1 110 ? 17.968 -3.631 -35.245 1.00 89.19 110 LEU A C 1
ATOM 926 O O . LEU A 1 110 ? 18.693 -4.279 -35.995 1.00 89.19 110 LEU A O 1
ATOM 930 N N . LYS A 1 111 ? 18.269 -2.375 -34.878 1.00 85.94 111 LYS A N 1
ATOM 931 C CA . LYS A 1 111 ? 19.543 -1.726 -35.233 1.00 85.94 111 LYS A CA 1
ATOM 932 C C . LYS A 1 111 ? 20.723 -2.338 -34.477 1.00 85.94 111 LYS A C 1
ATOM 934 O O . LYS A 1 111 ? 21.768 -2.517 -35.092 1.00 85.94 111 LYS A O 1
ATOM 939 N N . HIS A 1 112 ? 20.548 -2.692 -33.206 1.00 84.69 112 HIS A N 1
ATOM 940 C CA . HIS A 1 112 ? 21.560 -3.383 -32.403 1.00 84.69 112 HIS A CA 1
ATOM 941 C C . HIS A 1 112 ? 22.004 -4.705 -33.049 1.00 84.69 112 HIS A C 1
ATOM 943 O O . HIS A 1 112 ? 23.194 -4.911 -33.245 1.00 84.69 112 HIS A O 1
ATOM 949 N N . HIS A 1 113 ? 21.084 -5.546 -33.537 1.00 90.06 113 HIS A N 1
ATOM 950 C CA . HIS A 1 113 ? 21.469 -6.782 -34.255 1.00 90.06 113 HIS A CA 1
ATOM 951 C C . HIS A 1 113 ? 22.337 -6.542 -35.500 1.00 90.06 113 HIS A C 1
ATOM 953 O O . HIS A 1 113 ? 23.129 -7.402 -35.874 1.00 90.06 113 HIS A O 1
ATOM 959 N N . LEU A 1 114 ? 22.198 -5.385 -36.153 1.00 88.12 114 LEU A N 1
ATOM 960 C CA . LEU A 1 114 ? 22.994 -5.023 -37.331 1.00 88.12 114 LEU A CA 1
ATOM 961 C C . LEU A 1 114 ? 24.344 -4.388 -36.972 1.00 88.12 114 LEU A C 1
ATOM 963 O O . LEU A 1 114 ? 25.272 -4.443 -37.775 1.00 88.12 114 LEU A O 1
ATOM 967 N N . LEU A 1 115 ? 24.429 -3.736 -35.811 1.00 82.25 115 LEU A N 1
ATOM 968 C CA . LEU A 1 115 ? 25.537 -2.864 -35.415 1.00 82.25 115 LEU A CA 1
ATOM 969 C C . LEU A 1 115 ? 26.228 -3.321 -34.121 1.00 82.25 115 LEU A C 1
ATOM 971 O O . LEU A 1 115 ? 27.049 -2.579 -33.594 1.00 82.25 115 LEU A O 1
ATOM 975 N N . SER A 1 116 ? 25.927 -4.517 -33.616 1.00 83.31 116 SER A N 1
ATOM 976 C CA . SER A 1 116 ? 26.469 -5.019 -32.349 1.00 83.31 116 SER A CA 1
ATOM 977 C C . SER A 1 116 ? 27.999 -4.971 -32.327 1.00 83.31 116 SER A C 1
ATOM 979 O O . SER A 1 116 ? 28.677 -5.306 -33.307 1.00 83.31 116 SER A O 1
ATOM 981 N N . GLY A 1 117 ? 28.548 -4.485 -31.213 1.00 79.19 117 GLY A N 1
ATOM 982 C CA . GLY A 1 117 ? 29.974 -4.238 -31.026 1.00 79.19 117 GLY A CA 1
ATOM 983 C C . GLY A 1 117 ? 30.521 -2.987 -31.725 1.00 79.19 117 GLY A C 1
ATOM 984 O O . GLY A 1 117 ? 31.719 -2.718 -31.618 1.00 79.19 117 GLY A O 1
ATOM 985 N N . GLN A 1 118 ? 29.694 -2.213 -32.436 1.00 82.50 118 GLN A N 1
ATOM 986 C CA . GLN A 1 118 ? 30.106 -0.975 -33.104 1.00 82.50 118 GLN A CA 1
ATOM 987 C C . GLN A 1 118 ? 29.836 0.265 -32.238 1.00 82.50 118 GLN A C 1
ATOM 989 O O . GLN A 1 118 ? 28.922 0.320 -31.420 1.00 82.50 118 GLN A O 1
ATOM 994 N N . ILE A 1 119 ? 30.605 1.333 -32.471 1.00 77.12 119 ILE A N 1
ATOM 995 C CA . ILE A 1 119 ? 30.540 2.595 -31.700 1.00 77.12 119 ILE A CA 1
ATOM 996 C C . ILE A 1 119 ? 29.175 3.304 -31.843 1.00 77.12 119 ILE A C 1
ATOM 998 O O . ILE A 1 119 ? 28.766 4.098 -30.989 1.00 77.12 119 ILE A O 1
ATOM 1002 N N . ASN A 1 120 ? 28.463 3.037 -32.937 1.00 76.19 120 ASN A N 1
ATOM 1003 C CA . ASN A 1 120 ? 27.152 3.607 -33.232 1.00 76.19 120 ASN A CA 1
ATOM 1004 C C . ASN A 1 120 ? 25.976 2.787 -32.670 1.00 76.19 120 ASN A C 1
ATOM 1006 O O . ASN A 1 120 ? 24.831 3.210 -32.841 1.00 76.19 120 ASN A O 1
ATOM 1010 N N . ASP A 1 121 ? 26.226 1.667 -31.987 1.00 81.50 121 ASP A N 1
ATOM 1011 C CA . ASP A 1 121 ? 25.179 0.889 -31.333 1.00 81.50 121 ASP A CA 1
ATOM 1012 C C . ASP A 1 121 ? 24.666 1.593 -30.072 1.00 81.50 121 ASP A C 1
ATOM 1014 O O . ASP A 1 121 ? 25.253 1.548 -28.989 1.00 81.50 121 ASP A O 1
ATOM 1018 N N . ALA A 1 122 ? 23.540 2.279 -30.220 1.00 76.56 122 ALA A N 1
ATOM 1019 C CA . ALA A 1 122 ? 22.921 2.995 -29.120 1.00 76.56 122 ALA A CA 1
ATOM 1020 C C . ALA A 1 122 ? 22.337 2.063 -28.040 1.00 76.56 122 ALA A C 1
ATOM 1022 O O . ALA A 1 122 ? 22.312 2.470 -26.879 1.00 76.56 122 ALA A O 1
ATOM 1023 N N . GLU A 1 123 ? 21.886 0.842 -28.366 1.00 77.75 123 GLU A N 1
ATOM 1024 C CA . GLU A 1 123 ? 21.322 -0.065 -27.353 1.00 77.75 123 GLU A CA 1
ATOM 1025 C C . GLU A 1 123 ? 22.420 -0.573 -26.422 1.00 77.75 123 GLU A C 1
ATOM 1027 O O . GLU A 1 123 ? 22.301 -0.427 -25.205 1.00 77.75 123 GLU A O 1
ATOM 1032 N N . GLU A 1 124 ? 23.526 -1.071 -26.989 1.00 79.44 124 GLU A N 1
ATOM 1033 C CA . GLU A 1 124 ? 24.677 -1.553 -26.218 1.00 79.44 124 GLU A CA 1
ATOM 1034 C C . GLU A 1 124 ? 25.271 -0.457 -25.336 1.00 79.44 124 GLU A C 1
ATOM 1036 O O . GLU A 1 124 ? 25.683 -0.710 -24.201 1.00 79.44 124 GLU A O 1
ATOM 1041 N N . ARG A 1 125 ? 25.317 0.781 -25.832 1.00 79.56 125 ARG A N 1
ATOM 1042 C CA . ARG A 1 125 ? 25.845 1.920 -25.074 1.00 79.56 125 ARG A CA 1
ATOM 1043 C C . ARG A 1 125 ? 24.946 2.312 -23.906 1.00 79.56 125 ARG A C 1
ATOM 1045 O O . ARG A 1 125 ? 25.468 2.610 -22.834 1.00 79.56 125 ARG A O 1
ATOM 1052 N N . LEU A 1 126 ? 23.623 2.252 -24.077 1.00 76.69 126 LEU A N 1
ATOM 1053 C CA . LEU A 1 126 ? 22.650 2.544 -23.017 1.00 76.69 126 LEU A CA 1
ATOM 1054 C C . LEU A 1 126 ? 22.638 1.495 -21.894 1.00 76.69 126 LEU A C 1
ATOM 1056 O O . LEU A 1 126 ? 22.209 1.814 -20.789 1.00 76.69 126 LEU A O 1
ATOM 1060 N N . ILE A 1 127 ? 23.136 0.281 -22.150 1.00 78.44 127 ILE A N 1
ATOM 1061 C CA . ILE A 1 127 ? 23.328 -0.774 -21.135 1.00 78.44 127 ILE A CA 1
ATOM 1062 C C . ILE A 1 127 ? 24.800 -0.953 -20.721 1.00 78.44 127 ILE A C 1
ATOM 1064 O O . ILE A 1 127 ? 25.137 -1.863 -19.970 1.00 78.44 127 ILE A O 1
ATOM 1068 N N . GLY A 1 128 ? 25.691 -0.085 -21.207 1.00 78.81 128 GLY A N 1
ATOM 1069 C CA . GLY A 1 128 ? 27.109 -0.048 -20.852 1.00 78.81 128 GLY A CA 1
ATOM 1070 C C . GLY A 1 128 ? 28.017 -1.016 -21.619 1.00 78.81 128 GLY A C 1
ATOM 1071 O O . GLY A 1 128 ? 29.235 -0.851 -21.563 1.00 78.81 128 GLY A O 1
ATOM 1072 N N . LEU A 1 129 ? 27.483 -1.984 -22.370 1.00 81.69 129 LEU A N 1
ATOM 1073 C CA . LEU A 1 129 ? 28.280 -2.936 -23.159 1.00 81.69 129 LEU A CA 1
ATOM 1074 C C . LEU A 1 129 ? 29.070 -2.261 -24.289 1.00 81.69 129 LEU A C 1
ATOM 1076 O O . LEU A 1 129 ? 30.223 -2.625 -24.513 1.00 81.69 129 LEU A O 1
ATOM 1080 N N . GLY A 1 130 ? 28.501 -1.227 -24.911 1.00 78.75 130 GLY A N 1
ATOM 1081 C CA . GLY A 1 130 ? 29.115 -0.463 -26.006 1.00 78.75 130 GLY A CA 1
ATOM 1082 C C . GLY A 1 130 ? 30.092 0.626 -25.544 1.00 78.75 130 GLY A C 1
ATOM 1083 O O . GLY A 1 130 ? 30.456 1.507 -26.321 1.00 78.75 130 GLY A O 1
ATOM 1084 N N . LEU A 1 131 ? 30.480 0.625 -24.263 1.00 81.06 131 LEU A N 1
ATOM 1085 C CA . LEU A 1 131 ? 31.405 1.592 -23.669 1.00 81.06 131 LEU A CA 1
ATOM 1086 C C . LEU A 1 131 ? 32.738 0.930 -23.306 1.00 81.06 131 LEU A C 1
ATOM 1088 O O . LEU A 1 131 ? 32.804 -0.251 -22.939 1.00 81.06 131 LEU A O 1
ATOM 1092 N N . SER A 1 132 ? 33.813 1.720 -23.333 1.00 84.38 132 SER A N 1
ATOM 1093 C CA . SER A 1 132 ? 35.106 1.279 -22.810 1.00 84.38 132 SER A CA 1
ATOM 1094 C C . SER A 1 132 ? 34.998 0.928 -21.313 1.00 84.38 132 SER A C 1
ATOM 1096 O O . SER A 1 132 ? 34.180 1.515 -20.597 1.00 84.38 132 SER A O 1
ATOM 1098 N N . PRO A 1 133 ? 35.778 -0.053 -20.819 1.00 86.31 133 PRO A N 1
ATOM 1099 C CA . PRO A 1 133 ? 35.733 -0.502 -19.427 1.00 86.31 133 PRO A CA 1
ATOM 1100 C C . PRO A 1 133 ? 36.289 0.569 -18.481 1.00 86.31 133 PRO A C 1
ATOM 1102 O O . PRO A 1 133 ? 37.456 0.561 -18.105 1.00 86.31 133 PRO A O 1
ATOM 1105 N N . ASN A 1 134 ? 35.435 1.522 -18.118 1.00 89.00 134 ASN A N 1
ATOM 1106 C CA . ASN A 1 134 ? 35.721 2.630 -17.217 1.00 89.00 134 ASN A CA 1
ATOM 1107 C C . ASN A 1 134 ? 34.567 2.826 -16.212 1.00 89.00 134 ASN A C 1
ATOM 1109 O O . ASN A 1 134 ? 33.570 2.098 -16.220 1.00 89.00 134 ASN A O 1
ATOM 1113 N N . TYR A 1 135 ? 34.681 3.835 -15.344 1.00 87.88 135 TYR A N 1
ATOM 1114 C CA . TYR A 1 135 ? 33.666 4.112 -14.324 1.00 87.88 135 TYR A CA 1
ATOM 1115 C C . TYR A 1 135 ? 32.292 4.491 -14.911 1.00 87.88 135 TYR A C 1
ATOM 1117 O O . TYR A 1 135 ? 31.279 4.188 -14.284 1.00 87.88 135 TYR A O 1
ATOM 1125 N N . LYS A 1 136 ? 32.226 5.092 -16.114 1.00 83.38 136 LYS A N 1
ATOM 1126 C CA . LYS A 1 136 ? 30.954 5.409 -16.786 1.00 83.38 136 LYS A CA 1
ATOM 1127 C C . LYS A 1 136 ? 30.211 4.127 -17.169 1.00 83.38 136 LYS A C 1
ATOM 1129 O O . LYS A 1 136 ? 29.024 4.008 -16.882 1.00 83.38 136 LYS A O 1
ATOM 1134 N N . ARG A 1 137 ? 30.914 3.130 -17.724 1.00 86.56 137 ARG A N 1
ATOM 1135 C CA . ARG A 1 137 ? 30.344 1.799 -18.009 1.00 86.56 137 ARG A CA 1
ATOM 1136 C C . ARG A 1 137 ? 29.796 1.133 -16.753 1.00 86.56 137 ARG A C 1
ATOM 1138 O O . ARG A 1 137 ? 28.679 0.616 -16.773 1.00 86.56 137 ARG A O 1
ATOM 1145 N N . MET A 1 138 ? 30.562 1.167 -15.663 1.00 86.19 138 MET A N 1
ATOM 1146 C CA . MET A 1 138 ? 30.124 0.604 -14.386 1.00 86.19 138 MET A CA 1
ATOM 1147 C C . MET A 1 138 ? 28.875 1.320 -13.861 1.00 86.19 138 MET A C 1
ATOM 1149 O O . MET A 1 138 ? 27.917 0.659 -13.475 1.00 86.19 138 MET A O 1
ATOM 1153 N N . ALA A 1 139 ? 28.838 2.653 -13.920 1.00 84.19 139 ALA A N 1
ATOM 1154 C CA . ALA A 1 139 ? 27.683 3.431 -13.486 1.00 84.19 139 ALA A CA 1
ATOM 1155 C C . ALA A 1 139 ? 26.408 3.074 -14.269 1.00 84.19 139 ALA A C 1
ATOM 1157 O O . ALA A 1 139 ? 25.359 2.899 -13.656 1.00 84.19 139 ALA A O 1
ATOM 1158 N N . VAL A 1 140 ? 26.502 2.928 -15.597 1.00 81.44 140 VAL A N 1
ATOM 1159 C CA . VAL A 1 140 ? 25.370 2.557 -16.472 1.00 81.44 140 VAL A CA 1
ATOM 1160 C C . VAL A 1 140 ? 24.889 1.130 -16.193 1.00 81.44 140 VAL A C 1
ATOM 1162 O O . VAL A 1 140 ? 23.689 0.881 -16.161 1.00 81.44 140 VAL A O 1
ATOM 1165 N N . SER A 1 141 ? 25.821 0.206 -15.941 1.00 83.00 141 SER A N 1
ATOM 1166 C CA . SER A 1 141 ? 25.509 -1.207 -15.674 1.00 83.00 141 SER A CA 1
ATOM 1167 C C . SER A 1 141 ? 24.854 -1.416 -14.306 1.00 83.00 141 SER A C 1
ATOM 1169 O O . SER A 1 141 ? 24.020 -2.301 -14.140 1.00 83.00 141 SER A O 1
ATOM 1171 N N . VAL A 1 142 ? 25.245 -0.615 -13.310 1.00 81.00 142 VAL A N 1
ATOM 1172 C CA . VAL A 1 142 ? 24.727 -0.705 -11.937 1.00 81.00 142 VAL A CA 1
ATOM 1173 C C . VAL A 1 142 ? 23.375 -0.014 -11.807 1.00 81.00 142 VAL A C 1
ATOM 1175 O O . VAL A 1 142 ? 22.520 -0.471 -11.049 1.00 81.00 142 VAL A O 1
ATOM 1178 N N . HIS A 1 143 ? 23.174 1.102 -12.509 1.00 79.12 143 HIS A N 1
ATOM 1179 C CA . HIS A 1 143 ? 21.951 1.878 -12.378 1.00 79.12 143 HIS A CA 1
ATOM 1180 C C . HIS A 1 143 ? 21.621 2.649 -13.664 1.00 79.12 143 HIS A C 1
ATOM 1182 O O . HIS A 1 143 ? 22.508 3.296 -14.223 1.00 79.12 143 HIS A O 1
ATOM 1188 N N . PRO A 1 144 ? 20.337 2.745 -14.069 1.00 70.62 144 PRO A N 1
ATOM 1189 C CA . PRO A 1 144 ? 19.920 3.583 -15.199 1.00 70.62 144 PRO A CA 1
ATOM 1190 C C . PRO A 1 144 ? 20.413 5.042 -15.126 1.00 70.62 144 PRO A C 1
ATOM 1192 O O . PRO A 1 144 ? 20.607 5.672 -16.164 1.00 70.62 144 PRO A O 1
ATOM 1195 N N . PHE A 1 145 ? 20.663 5.568 -13.912 1.00 70.75 145 PHE A N 1
ATOM 1196 C CA . PHE A 1 145 ? 21.241 6.910 -13.668 1.00 70.75 145 PHE A CA 1
ATOM 1197 C C . PHE A 1 145 ? 22.635 7.092 -14.265 1.00 70.75 145 PHE A C 1
ATOM 1199 O O . PHE A 1 145 ? 22.984 8.213 -14.625 1.00 70.75 145 PHE A O 1
ATOM 1206 N N . GLY A 1 146 ? 23.408 6.019 -14.439 1.00 74.12 146 GLY A N 1
ATOM 1207 C CA . GLY A 1 146 ? 24.679 6.092 -15.151 1.00 74.12 146 GLY A CA 1
ATOM 1208 C C . GLY A 1 146 ? 24.528 6.567 -16.597 1.00 74.12 146 GLY A C 1
ATOM 1209 O O . GLY A 1 146 ? 25.461 7.160 -17.129 1.00 74.12 146 GLY A O 1
ATOM 1210 N N . GLY A 1 147 ? 23.339 6.408 -17.196 1.00 74.75 147 GLY A N 1
ATOM 1211 C CA . GLY A 1 147 ? 22.990 6.971 -18.503 1.00 74.75 147 GLY A CA 1
ATOM 1212 C C . GLY A 1 147 ? 23.206 8.488 -18.598 1.00 74.75 147 GLY A C 1
ATOM 1213 O O . GLY A 1 147 ? 23.560 8.988 -19.661 1.00 74.75 147 GLY A O 1
ATOM 1214 N N . LEU A 1 148 ? 23.087 9.222 -17.482 1.00 75.12 148 LEU A N 1
ATOM 1215 C CA . LEU A 1 148 ? 23.348 10.668 -17.431 1.00 75.12 148 LEU A CA 1
ATOM 1216 C C . LEU A 1 148 ? 24.833 11.019 -17.596 1.00 75.12 148 LEU A C 1
ATOM 1218 O O . LEU A 1 148 ? 25.152 12.140 -17.958 1.00 75.12 148 LEU A O 1
ATOM 1222 N N . LEU A 1 149 ? 25.750 10.087 -17.326 1.00 76.69 149 LEU A N 1
ATOM 1223 C CA . LEU A 1 149 ? 27.196 10.319 -17.452 1.00 76.69 149 LEU A CA 1
ATOM 1224 C C . LEU A 1 149 ? 27.708 10.121 -18.885 1.00 76.69 149 LEU A C 1
ATOM 1226 O O . LEU A 1 149 ? 28.862 10.444 -19.183 1.00 76.69 149 LEU A O 1
ATOM 1230 N N . ILE A 1 150 ? 26.865 9.546 -19.745 1.00 75.62 150 ILE A N 1
ATOM 1231 C CA . ILE A 1 150 ? 27.168 9.215 -21.142 1.00 75.62 150 ILE A CA 1
ATOM 1232 C C . ILE A 1 150 ? 26.285 9.992 -22.123 1.00 75.62 150 ILE A C 1
ATOM 1234 O O . ILE A 1 150 ? 26.363 9.748 -23.324 1.00 75.62 150 ILE A O 1
ATOM 1238 N N . SER A 1 151 ? 25.463 10.923 -21.624 1.00 68.81 151 SER A N 1
ATOM 1239 C CA . SER A 1 151 ? 24.609 11.798 -22.437 1.00 68.81 151 SER A CA 1
ATOM 1240 C C . SER A 1 151 ? 25.417 12.579 -23.470 1.00 68.81 151 SER A C 1
ATOM 1242 O O . SER A 1 151 ? 25.051 12.655 -24.637 1.00 68.81 151 SER A O 1
ATOM 1244 N N . ASP A 1 152 ? 26.586 13.075 -23.077 1.00 67.12 152 ASP A N 1
ATOM 1245 C CA . ASP A 1 152 ? 27.449 13.847 -23.975 1.00 67.12 152 ASP A CA 1
ATOM 1246 C C . ASP A 1 152 ? 28.188 12.954 -24.983 1.00 67.12 152 ASP A C 1
ATOM 1248 O O . ASP A 1 152 ? 28.614 13.415 -26.039 1.00 67.12 152 ASP A O 1
ATOM 1252 N N . ASP A 1 153 ? 28.314 11.659 -24.676 1.00 65.44 153 ASP A N 1
ATOM 1253 C CA . ASP A 1 153 ? 29.014 10.696 -25.520 1.00 65.44 153 ASP A CA 1
ATOM 1254 C C . ASP A 1 153 ? 28.082 10.138 -26.620 1.00 65.44 153 ASP A C 1
ATOM 1256 O O . ASP A 1 153 ? 28.555 9.663 -27.658 1.00 65.44 153 ASP A O 1
ATOM 1260 N N . ILE A 1 154 ? 26.760 10.142 -26.411 1.00 64.94 154 ILE A N 1
ATOM 1261 C CA . ILE A 1 154 ? 25.754 9.606 -27.339 1.00 64.94 154 ILE A CA 1
ATOM 1262 C C . ILE A 1 154 ? 25.116 10.773 -28.120 1.00 64.94 154 ILE A C 1
ATOM 1264 O O . ILE A 1 154 ? 24.662 11.742 -27.528 1.00 64.94 154 ILE A O 1
ATOM 1268 N N . ASN A 1 155 ? 25.083 10.688 -29.459 1.00 59.31 155 ASN A N 1
ATOM 1269 C CA . ASN A 1 155 ? 24.584 11.742 -30.363 1.00 59.31 155 ASN A CA 1
ATOM 1270 C C . ASN A 1 155 ? 23.286 12.438 -29.883 1.00 59.31 155 ASN A C 1
ATOM 1272 O O . ASN A 1 155 ? 22.371 11.794 -29.370 1.00 59.31 155 ASN A O 1
ATOM 1276 N N . TYR A 1 156 ? 23.201 13.749 -30.151 1.00 48.03 156 TYR A N 1
ATOM 1277 C CA . TYR A 1 156 ? 22.211 14.729 -29.661 1.00 48.03 156 TYR A CA 1
ATOM 1278 C C . TYR A 1 156 ? 20.727 14.287 -29.703 1.00 48.03 156 TYR A C 1
ATOM 1280 O O . TYR A 1 156 ? 19.968 14.653 -28.808 1.00 48.03 156 TYR A O 1
ATOM 1288 N N . ASP A 1 157 ? 20.323 13.432 -30.654 1.00 54.00 157 ASP A N 1
ATOM 1289 C CA . ASP A 1 157 ? 18.961 12.864 -30.756 1.00 54.00 157 ASP A CA 1
ATOM 1290 C C . ASP A 1 157 ? 18.556 11.951 -29.576 1.00 54.00 157 ASP A C 1
ATOM 1292 O O . ASP A 1 157 ? 17.376 11.652 -29.387 1.00 54.00 157 ASP A O 1
ATOM 1296 N N . ILE A 1 158 ? 19.513 11.504 -28.756 1.00 57.19 158 ILE A N 1
ATOM 1297 C CA . ILE A 1 158 ? 19.292 10.570 -27.640 1.00 57.19 158 ILE A CA 1
ATOM 1298 C C . ILE A 1 158 ? 19.292 11.287 -26.273 1.00 57.19 158 ILE A C 1
ATOM 1300 O O . ILE A 1 158 ? 18.868 10.713 -25.276 1.00 57.19 158 ILE A O 1
ATOM 1304 N N . ASN A 1 159 ? 19.639 12.572 -26.181 1.00 54.75 159 ASN A N 1
ATOM 1305 C CA . ASN A 1 159 ? 19.688 13.270 -24.885 1.00 54.75 159 ASN A CA 1
ATOM 1306 C C . ASN A 1 159 ? 18.309 13.559 -24.273 1.00 54.75 159 ASN A C 1
ATOM 1308 O O . ASN A 1 159 ? 18.114 13.401 -23.064 1.00 54.75 159 ASN A O 1
ATOM 1312 N N . THR A 1 160 ? 17.305 13.864 -25.100 1.00 54.41 160 THR A N 1
ATOM 1313 C CA . THR A 1 160 ? 15.895 13.920 -24.666 1.00 54.41 160 THR A CA 1
ATOM 1314 C C . THR A 1 160 ? 15.380 12.535 -24.255 1.00 54.41 160 THR A C 1
ATOM 1316 O O . THR A 1 160 ? 14.582 12.408 -23.324 1.00 54.41 160 THR A O 1
ATOM 1319 N N . LEU A 1 161 ? 15.888 11.488 -24.912 1.00 56.81 161 LEU A N 1
ATOM 1320 C CA . LEU A 1 161 ? 15.593 10.094 -24.611 1.00 56.81 161 LEU A CA 1
ATOM 1321 C C . LEU A 1 161 ? 16.192 9.690 -23.255 1.00 56.81 161 LEU A C 1
ATOM 1323 O O . LEU A 1 161 ? 15.483 9.132 -22.437 1.00 56.81 161 LEU A O 1
ATOM 1327 N N . ILE A 1 162 ? 17.442 10.046 -22.953 1.00 58.22 162 ILE A N 1
ATOM 1328 C CA . ILE A 1 162 ? 18.116 9.721 -21.685 1.00 58.22 162 ILE A CA 1
ATOM 1329 C C . ILE A 1 162 ? 17.391 10.362 -20.493 1.00 58.22 162 ILE A C 1
ATOM 1331 O O . ILE A 1 162 ? 17.084 9.671 -19.528 1.00 58.22 162 ILE A O 1
ATOM 1335 N N . GLY A 1 163 ? 16.999 11.639 -20.563 1.00 57.31 163 GLY A N 1
ATOM 1336 C CA . GLY A 1 163 ? 16.221 12.274 -19.485 1.00 57.31 163 GLY A CA 1
ATOM 1337 C C . GLY A 1 163 ? 14.854 11.608 -19.235 1.00 57.31 163 GLY A C 1
ATOM 1338 O O . GLY A 1 163 ? 14.475 11.351 -18.086 1.00 57.31 163 GLY A O 1
ATOM 1339 N N . PHE A 1 164 ? 14.131 11.268 -20.309 1.00 56.47 164 PHE A N 1
ATOM 1340 C CA . PHE A 1 164 ? 12.839 10.572 -20.247 1.00 56.47 164 PHE A CA 1
ATOM 1341 C C . PHE A 1 164 ? 12.958 9.071 -19.921 1.00 56.47 164 PHE A C 1
ATOM 1343 O O . PHE A 1 164 ? 12.008 8.480 -19.419 1.00 56.47 164 PHE A O 1
ATOM 1350 N N . HIS A 1 165 ? 14.097 8.432 -20.186 1.00 57.75 165 HIS A N 1
ATOM 1351 C CA . HIS A 1 165 ? 14.307 6.994 -19.975 1.00 57.75 165 HIS A CA 1
ATOM 1352 C C . HIS A 1 165 ? 14.922 6.698 -18.611 1.00 57.75 165 HIS A C 1
ATOM 1354 O O . HIS A 1 165 ? 14.595 5.692 -17.989 1.00 57.75 165 HIS A O 1
ATOM 1360 N N . THR A 1 166 ? 15.786 7.583 -18.130 1.00 62.47 166 THR A N 1
ATOM 1361 C CA . THR A 1 166 ? 16.542 7.377 -16.901 1.00 62.47 166 THR A CA 1
ATOM 1362 C C . THR A 1 166 ? 15.796 7.902 -15.681 1.00 62.47 166 THR A C 1
ATOM 1364 O O . THR A 1 166 ? 15.654 7.194 -14.687 1.00 62.47 166 THR A O 1
ATOM 1367 N N . CYS A 1 167 ? 15.289 9.134 -15.743 1.00 63.12 167 CYS A N 1
ATOM 1368 C CA . CYS A 1 167 ? 14.749 9.808 -14.562 1.00 63.12 167 CYS A CA 1
ATOM 1369 C C . CYS A 1 167 ? 13.227 9.671 -14.471 1.00 63.12 167 CYS A C 1
ATOM 1371 O O . CYS A 1 167 ? 12.691 9.363 -13.409 1.00 63.12 167 CYS A O 1
ATOM 1373 N N . TYR A 1 168 ? 12.514 9.875 -15.581 1.00 67.94 168 TYR A N 1
ATOM 1374 C CA . TYR A 1 168 ? 11.050 9.953 -15.582 1.00 67.94 168 TYR A CA 1
ATOM 1375 C C . TYR A 1 168 ? 10.329 8.663 -15.139 1.00 67.94 168 TYR A C 1
ATOM 1377 O O . TYR A 1 168 ? 9.410 8.777 -14.327 1.00 67.94 168 TYR A O 1
ATOM 1385 N N . PRO A 1 169 ? 10.709 7.440 -15.563 1.00 66.94 169 PRO A N 1
ATOM 1386 C CA . PRO A 1 169 ? 9.989 6.231 -15.176 1.00 66.94 169 PRO A CA 1
ATOM 1387 C C . PRO A 1 169 ? 10.200 5.922 -13.697 1.00 66.94 169 PRO A C 1
ATOM 1389 O O . PRO A 1 169 ? 9.253 5.537 -13.019 1.00 66.94 169 PRO A O 1
ATOM 1392 N N . ILE A 1 170 ? 11.408 6.159 -13.178 1.00 67.44 170 ILE A N 1
ATOM 1393 C CA . ILE A 1 170 ? 11.746 5.969 -11.765 1.00 67.44 170 ILE A CA 1
ATOM 1394 C C . ILE A 1 170 ? 11.035 7.012 -10.908 1.00 67.44 170 ILE A C 1
ATOM 1396 O O . ILE A 1 170 ? 10.325 6.639 -9.981 1.00 67.44 170 ILE A O 1
ATOM 1400 N N . ILE A 1 171 ? 11.155 8.301 -11.240 1.00 69.50 171 ILE A N 1
ATOM 1401 C CA . ILE A 1 171 ? 10.485 9.380 -10.503 1.00 69.50 171 ILE A CA 1
ATOM 1402 C C . ILE A 1 171 ? 8.974 9.162 -10.519 1.00 69.50 171 ILE A C 1
ATOM 1404 O O . ILE A 1 171 ? 8.349 9.248 -9.470 1.00 69.50 171 ILE A O 1
ATOM 1408 N N . ARG A 1 172 ? 8.381 8.812 -11.665 1.00 71.88 172 ARG A N 1
ATOM 1409 C CA . ARG A 1 172 ? 6.950 8.504 -11.762 1.00 71.88 172 ARG A CA 1
ATOM 1410 C C . ARG A 1 172 ? 6.576 7.275 -10.938 1.00 71.88 172 ARG A C 1
ATOM 1412 O O . ARG A 1 172 ? 5.577 7.325 -10.238 1.00 71.88 172 ARG A O 1
ATOM 1419 N N . THR A 1 173 ? 7.346 6.191 -11.003 1.00 70.88 173 THR A N 1
ATOM 1420 C CA . THR A 1 173 ? 7.039 4.947 -10.276 1.00 70.88 173 THR A CA 1
ATOM 1421 C C . THR A 1 173 ? 7.176 5.155 -8.773 1.00 70.88 173 THR A C 1
ATOM 1423 O O . THR A 1 173 ? 6.260 4.837 -8.023 1.00 70.88 173 THR A O 1
ATOM 1426 N N . LEU A 1 174 ? 8.269 5.770 -8.321 1.00 74.44 174 LEU A N 1
ATOM 1427 C CA . LEU A 1 174 ? 8.454 6.127 -6.919 1.00 74.44 174 LEU A CA 1
ATOM 1428 C C . LEU A 1 174 ? 7.375 7.107 -6.466 1.00 74.44 174 LEU A C 1
ATOM 1430 O O . LEU A 1 174 ? 6.754 6.871 -5.438 1.00 74.44 174 LEU A O 1
ATOM 1434 N N . ALA A 1 175 ? 7.085 8.157 -7.234 1.00 75.88 175 ALA A N 1
ATOM 1435 C CA . ALA A 1 175 ? 6.060 9.128 -6.875 1.00 75.88 175 ALA A CA 1
ATOM 1436 C C . ALA A 1 175 ? 4.668 8.491 -6.799 1.00 75.88 175 ALA A C 1
ATOM 1438 O O . ALA A 1 175 ? 4.001 8.643 -5.786 1.00 75.88 175 ALA A O 1
ATOM 1439 N N . VAL A 1 176 ? 4.230 7.766 -7.827 1.00 74.12 176 VAL A N 1
ATOM 1440 C CA . VAL A 1 176 ? 2.852 7.265 -7.946 1.00 74.12 176 VAL A CA 1
ATOM 1441 C C . VAL A 1 176 ? 2.623 5.999 -7.124 1.00 74.12 176 VAL A C 1
ATOM 1443 O O . VAL A 1 176 ? 1.559 5.852 -6.530 1.00 74.12 176 VAL A O 1
ATOM 1446 N N . CYS A 1 177 ? 3.594 5.087 -7.067 1.00 75.62 177 CYS A N 1
ATOM 1447 C CA . CYS A 1 177 ? 3.412 3.789 -6.417 1.00 75.62 177 CYS A CA 1
ATOM 1448 C C . CYS A 1 177 ? 3.870 3.781 -4.957 1.00 75.62 177 CYS A C 1
ATOM 1450 O O . CYS A 1 177 ? 3.319 3.018 -4.168 1.00 75.62 177 CYS A O 1
ATOM 1452 N N . LEU A 1 178 ? 4.853 4.611 -4.584 1.00 72.69 178 LEU A N 1
ATOM 1453 C CA . LEU A 1 178 ? 5.433 4.587 -3.240 1.00 72.69 178 LEU A CA 1
ATOM 1454 C C . LEU A 1 178 ? 5.164 5.878 -2.463 1.00 72.69 178 LEU A C 1
ATOM 1456 O O . LEU A 1 178 ? 4.506 5.837 -1.429 1.00 72.69 178 LEU A O 1
ATOM 1460 N N . CYS A 1 179 ? 5.649 7.024 -2.931 1.00 73.81 179 CYS A N 1
ATOM 1461 C CA . CYS A 1 179 ? 5.631 8.270 -2.174 1.00 73.81 179 CYS A CA 1
ATOM 1462 C C . CYS A 1 179 ? 4.212 8.813 -2.011 1.00 73.81 179 CYS A C 1
ATOM 1464 O O . CYS A 1 179 ? 3.765 9.000 -0.887 1.00 73.81 179 CYS A O 1
ATOM 1466 N N . PHE A 1 180 ? 3.479 9.035 -3.101 1.00 78.38 180 PHE A N 1
ATOM 1467 C CA . PHE A 1 180 ? 2.145 9.631 -3.065 1.00 78.38 180 PHE A CA 1
ATOM 1468 C C . PHE A 1 180 ? 1.145 8.823 -2.225 1.00 78.38 180 PHE A C 1
ATOM 1470 O O . PHE A 1 180 ? 0.574 9.409 -1.306 1.00 78.38 180 PHE A O 1
ATOM 1477 N N . PRO A 1 181 ? 0.945 7.505 -2.433 1.00 82.38 181 PRO A N 1
ATOM 1478 C CA . PRO A 1 181 ? -0.011 6.746 -1.630 1.00 82.38 181 PRO A CA 1
ATOM 1479 C C . PRO A 1 181 ? 0.401 6.668 -0.157 1.00 82.38 181 PRO A C 1
ATOM 1481 O O . PRO A 1 181 ? 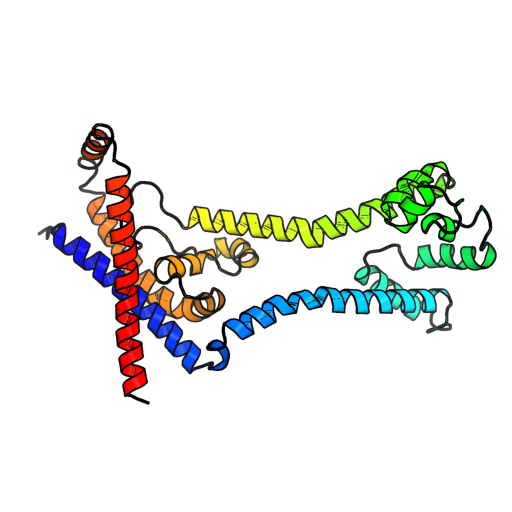-0.466 6.767 0.710 1.00 82.38 181 PRO A O 1
ATOM 1484 N N . ASN A 1 182 ? 1.700 6.561 0.157 1.00 80.88 182 ASN A N 1
ATOM 1485 C CA . ASN A 1 182 ? 2.153 6.543 1.550 1.00 80.88 182 ASN A CA 1
ATOM 1486 C C . ASN A 1 182 ? 2.040 7.911 2.226 1.00 80.88 182 ASN A C 1
ATOM 1488 O O . ASN A 1 182 ? 1.604 7.973 3.372 1.00 80.88 182 ASN A O 1
ATOM 1492 N N . VAL A 1 183 ? 2.370 9.004 1.533 1.00 83.50 183 VAL A N 1
ATOM 1493 C CA . VAL A 1 183 ? 2.197 10.375 2.038 1.00 83.50 183 VAL A CA 1
ATOM 1494 C C . VAL A 1 183 ? 0.717 10.675 2.246 1.00 83.50 183 VAL A C 1
ATOM 1496 O O . VAL A 1 183 ? 0.338 11.171 3.305 1.00 83.50 183 VAL A O 1
ATOM 1499 N N . LEU A 1 184 ? -0.136 10.315 1.286 1.00 86.62 184 LEU A N 1
ATOM 1500 C CA . LEU A 1 184 ? -1.581 10.490 1.388 1.00 86.62 184 LEU A CA 1
ATOM 1501 C C . LEU A 1 184 ? -2.159 9.674 2.550 1.00 86.62 184 LEU A C 1
ATOM 1503 O O . LEU A 1 184 ? -2.914 10.208 3.364 1.00 86.62 184 LEU A O 1
ATOM 1507 N N . ARG A 1 185 ? -1.743 8.410 2.696 1.00 88.25 185 ARG A N 1
ATOM 1508 C CA . ARG A 1 185 ? -2.097 7.560 3.839 1.00 88.25 185 ARG A CA 1
ATOM 1509 C C . ARG A 1 185 ? -1.626 8.150 5.164 1.00 88.25 185 ARG A C 1
ATOM 1511 O O . ARG A 1 185 ? -2.412 8.202 6.108 1.00 88.25 185 ARG A O 1
ATOM 1518 N N . GLN A 1 186 ? -0.379 8.607 5.244 1.00 88.31 186 GLN A N 1
ATOM 1519 C CA . GLN A 1 186 ? 0.182 9.205 6.453 1.00 88.31 186 GLN A CA 1
ATOM 1520 C C . GLN A 1 186 ? -0.566 10.487 6.830 1.00 88.31 186 GLN A C 1
ATOM 1522 O O . GLN A 1 186 ? -0.937 10.658 7.990 1.00 88.31 186 GLN A O 1
ATOM 1527 N N . GLY A 1 187 ? -0.865 11.346 5.854 1.00 85.88 187 GLY A N 1
ATOM 1528 C CA . GLY A 1 187 ? -1.672 12.548 6.052 1.00 85.88 187 GLY A CA 1
ATOM 1529 C C . GLY A 1 187 ? -3.073 12.224 6.574 1.00 85.88 187 GLY A C 1
ATOM 1530 O O . GLY A 1 187 ? -3.507 12.807 7.567 1.00 85.88 187 GLY A O 1
ATOM 1531 N N . CYS A 1 188 ? -3.754 11.240 5.979 1.00 90.88 188 CYS A N 1
ATOM 1532 C CA . CYS A 1 188 ? -5.067 10.785 6.447 1.00 90.88 188 CYS A CA 1
ATOM 1533 C C . CYS A 1 188 ? -5.009 10.214 7.873 1.00 90.88 188 CYS A C 1
ATOM 1535 O O . CYS A 1 188 ? -5.876 10.517 8.692 1.00 90.88 188 CYS A O 1
ATOM 1537 N N . LEU A 1 189 ? -3.981 9.421 8.199 1.00 87.56 189 LEU A N 1
ATOM 1538 C CA . LEU A 1 189 ? -3.776 8.871 9.542 1.00 87.56 189 LEU A CA 1
ATOM 1539 C C . LEU A 1 189 ? -3.552 9.965 10.587 1.00 87.56 189 LEU A C 1
ATOM 1541 O O . LEU A 1 189 ? -4.205 9.942 11.630 1.00 87.56 189 LEU A O 1
ATOM 1545 N N . VAL A 1 190 ? -2.669 10.928 10.308 1.00 87.19 190 VAL A N 1
ATOM 1546 C CA . VAL A 1 190 ? -2.392 12.057 11.209 1.00 87.19 190 VAL A CA 1
ATOM 1547 C C . VAL A 1 190 ? -3.641 12.918 11.387 1.00 87.19 190 VAL A C 1
ATOM 1549 O O . VAL A 1 190 ? -3.996 13.248 12.515 1.00 87.19 190 VAL A O 1
ATOM 1552 N N . MET A 1 191 ? -4.367 13.215 10.307 1.00 88.56 191 MET A N 1
ATOM 1553 C CA . MET A 1 191 ? -5.608 13.990 10.375 1.00 88.56 191 MET A CA 1
ATOM 1554 C C . MET A 1 191 ? -6.666 13.298 11.246 1.00 88.56 191 MET A C 1
ATOM 1556 O O . MET A 1 191 ? -7.237 13.924 12.141 1.00 88.56 191 MET A O 1
ATOM 1560 N N . MET A 1 192 ? -6.909 12.000 11.028 1.00 89.31 192 MET A N 1
ATOM 1561 C CA . MET A 1 192 ? -7.875 11.232 11.824 1.00 89.31 192 MET A CA 1
ATOM 1562 C C . MET A 1 192 ? -7.423 11.087 13.280 1.00 89.31 192 MET A C 1
ATOM 1564 O O . MET A 1 192 ? -8.240 11.189 14.188 1.00 89.31 192 MET A O 1
ATOM 1568 N N . SER A 1 193 ? -6.122 10.899 13.508 1.00 84.31 193 SER A N 1
ATOM 1569 C CA . SER A 1 193 ? -5.510 10.862 14.838 1.00 84.31 193 SER A CA 1
ATOM 1570 C C . SER A 1 193 ? -5.744 12.148 15.618 1.00 84.31 193 SER A C 1
ATOM 1572 O O . SER A 1 193 ? -6.243 12.123 16.739 1.00 84.31 193 SER A O 1
ATOM 1574 N N . ASN A 1 194 ? -5.398 13.279 15.013 1.00 84.94 194 ASN A N 1
ATOM 1575 C CA . ASN A 1 194 ? -5.481 14.578 15.668 1.00 84.94 194 ASN A CA 1
ATOM 1576 C C . ASN A 1 194 ? -6.934 14.984 15.898 1.00 84.94 194 ASN A C 1
ATOM 1578 O O . ASN A 1 194 ? -7.252 15.601 16.907 1.00 84.94 194 ASN A O 1
ATOM 1582 N N . SER A 1 195 ? -7.828 14.585 14.994 1.00 86.44 195 SER A N 1
ATOM 1583 C CA . SER A 1 195 ? -9.254 14.866 15.123 1.00 86.44 195 SER A CA 1
ATOM 1584 C C . SER A 1 195 ? -9.950 13.973 16.152 1.00 86.44 195 SER A C 1
ATOM 1586 O O . SER A 1 195 ? -11.039 14.321 16.603 1.00 86.44 195 SER A O 1
ATOM 1588 N N . SER A 1 196 ? -9.391 12.815 16.525 1.00 83.69 196 SER A N 1
ATOM 1589 C CA . SER A 1 196 ? -10.069 11.891 17.443 1.00 83.69 196 SER A CA 1
ATOM 1590 C C . SER A 1 196 ? -9.867 12.249 18.911 1.00 83.69 196 SER A C 1
ATOM 1592 O O . SER A 1 196 ? -10.747 11.944 19.712 1.00 83.69 196 SER A O 1
ATOM 1594 N N . HIS A 1 197 ? -8.741 12.875 19.257 1.00 81.31 197 HIS A N 1
ATOM 1595 C CA . HIS A 1 197 ? -8.358 13.178 20.634 1.00 81.31 197 HIS A CA 1
ATOM 1596 C C . HIS A 1 197 ? -8.882 14.535 21.103 1.00 81.31 197 HIS A C 1
ATOM 1598 O O . HIS A 1 197 ? -8.732 15.545 20.420 1.00 81.31 197 HIS A O 1
ATOM 1604 N N . TYR A 1 198 ? -9.458 14.567 22.303 1.00 82.19 198 TYR A N 1
ATOM 1605 C CA . TYR A 1 198 ? -9.745 15.821 22.997 1.00 82.19 198 TYR A CA 1
ATOM 1606 C C . TYR A 1 198 ? -8.481 16.341 23.699 1.00 82.19 198 TYR A C 1
ATOM 1608 O O . TYR A 1 198 ? -7.675 15.553 24.191 1.00 82.19 198 TYR A O 1
ATOM 1616 N N . TYR A 1 199 ? -8.316 17.666 23.755 1.00 76.81 199 TYR A N 1
ATOM 1617 C CA . TYR A 1 199 ? -7.143 18.335 24.328 1.00 76.81 199 TYR A CA 1
ATOM 1618 C C . TYR A 1 199 ? -7.528 19.246 25.503 1.00 76.81 199 TYR A C 1
ATOM 1620 O O . TYR A 1 199 ? -8.553 19.929 25.450 1.00 76.81 199 TYR A O 1
ATOM 1628 N N . GLY A 1 200 ? -6.684 19.277 26.540 1.00 75.62 200 GLY A N 1
ATOM 1629 C CA . GLY A 1 200 ? -6.812 20.170 27.694 1.0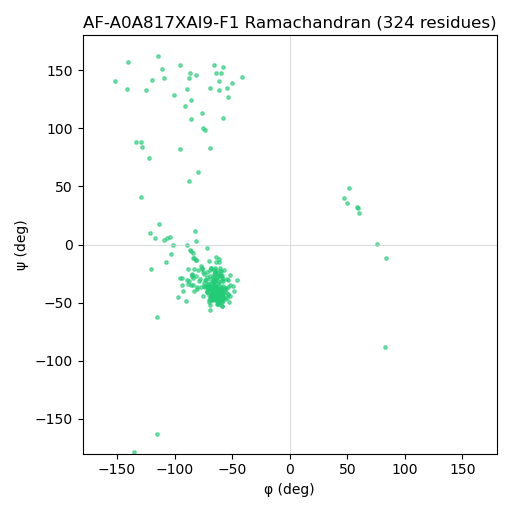0 75.62 200 GLY A CA 1
ATOM 1630 C C . GLY A 1 200 ? -7.780 19.661 28.762 1.00 75.62 200 GLY A C 1
ATOM 1631 O O . GLY A 1 200 ? -7.371 18.970 29.689 1.00 75.62 200 GLY A O 1
ATOM 1632 N N . ASP A 1 201 ? -9.063 20.003 28.632 1.00 75.69 201 ASP A N 1
ATOM 1633 C CA . ASP A 1 201 ? -10.099 19.809 29.664 1.00 75.69 201 ASP A CA 1
ATOM 1634 C C . ASP A 1 201 ? -10.627 18.358 29.720 1.00 75.69 201 ASP A C 1
ATOM 1636 O O . ASP A 1 201 ? -11.792 18.068 29.426 1.00 75.69 201 ASP A O 1
ATOM 1640 N N . ILE A 1 202 ? -9.735 17.415 30.044 1.00 76.50 202 ILE A N 1
ATOM 1641 C CA . ILE A 1 202 ? -10.045 15.997 30.260 1.00 76.50 202 ILE A CA 1
ATOM 1642 C C . ILE A 1 202 ? -9.554 15.538 31.643 1.00 76.50 202 ILE A C 1
ATOM 1644 O O . ILE A 1 202 ? -8.412 15.809 32.013 1.00 76.50 202 ILE A O 1
ATOM 1648 N N . PRO A 1 203 ? -10.378 14.815 32.427 1.00 71.75 203 PRO A N 1
ATOM 1649 C CA . PRO A 1 203 ? -9.934 14.285 33.710 1.00 71.75 203 PRO A CA 1
ATOM 1650 C C . PRO A 1 203 ? -8.764 13.306 33.545 1.00 71.75 203 PRO A C 1
ATOM 1652 O O . PRO A 1 203 ? -8.761 12.476 32.632 1.00 71.75 203 PRO A O 1
ATOM 1655 N N . LEU A 1 204 ? -7.799 13.376 34.462 1.00 68.94 204 LEU A N 1
ATOM 1656 C CA . LEU A 1 204 ? -6.671 12.444 34.522 1.00 68.94 204 LEU A CA 1
ATOM 1657 C C . LEU A 1 204 ? -7.149 11.020 34.858 1.00 68.94 204 LEU A C 1
ATOM 1659 O O . LEU A 1 204 ? -8.189 10.828 35.489 1.00 68.94 204 LEU A O 1
ATOM 1663 N N . ASN A 1 205 ? -6.370 10.017 34.445 1.00 72.44 205 ASN A N 1
ATOM 1664 C CA . ASN A 1 205 ? -6.590 8.594 34.746 1.00 72.44 205 ASN A CA 1
ATOM 1665 C C . ASN A 1 205 ? -7.947 8.037 34.278 1.00 72.44 205 ASN A C 1
ATOM 1667 O O . ASN A 1 205 ? -8.532 7.150 34.897 1.00 72.44 205 ASN A O 1
ATOM 1671 N N . THR A 1 206 ? -8.483 8.542 33.167 1.00 73.12 206 THR A N 1
ATOM 1672 C CA . THR A 1 206 ? -9.673 7.956 32.545 1.00 73.12 206 THR A CA 1
ATOM 1673 C C . THR A 1 206 ? -9.579 7.969 31.032 1.00 73.12 206 THR A C 1
ATOM 1675 O O . THR A 1 206 ? -9.254 8.982 30.421 1.00 73.12 206 THR A O 1
ATOM 1678 N N . VAL A 1 207 ? -9.914 6.834 30.421 1.00 80.75 207 VAL A N 1
ATOM 1679 C CA . VAL A 1 207 ? -10.028 6.675 28.963 1.00 80.75 207 VAL A CA 1
ATOM 1680 C C . VAL A 1 207 ? -11.371 7.183 28.434 1.00 80.75 207 VAL A C 1
ATOM 1682 O O . VAL A 1 207 ? -11.539 7.411 27.236 1.00 80.75 207 VAL A O 1
ATOM 1685 N N . TYR A 1 208 ? -12.331 7.428 29.333 1.00 80.38 208 TYR A N 1
ATOM 1686 C CA . TYR A 1 208 ? -13.707 7.749 28.976 1.00 80.38 208 TYR A CA 1
ATOM 1687 C C . TYR A 1 208 ? -13.819 9.068 28.205 1.00 80.38 208 TYR A C 1
ATOM 1689 O O . TYR A 1 208 ? -14.597 9.157 27.258 1.00 80.38 208 TYR A O 1
ATOM 1697 N N . TYR A 1 209 ? -13.035 10.088 28.554 1.00 78.44 209 TYR A N 1
ATOM 1698 C CA . TYR A 1 209 ? -13.118 11.415 27.929 1.00 78.44 209 TYR A CA 1
ATOM 1699 C C . TYR A 1 209 ? -12.042 11.689 26.880 1.00 78.44 209 TYR A C 1
ATOM 1701 O O . TYR A 1 209 ? -12.052 12.763 26.295 1.00 78.44 209 TYR A O 1
ATOM 1709 N N . GLN A 1 210 ? -11.133 10.749 26.623 1.00 79.69 210 GLN A N 1
ATOM 1710 C CA . GLN A 1 210 ? -9.945 11.025 25.808 1.00 79.69 210 GLN A CA 1
ATOM 1711 C C . GLN A 1 210 ? -10.254 11.191 24.320 1.00 79.69 210 GLN A C 1
ATOM 1713 O O . GLN A 1 210 ? -9.549 11.925 23.635 1.00 79.69 210 GLN A O 1
ATOM 1718 N N . ASN A 1 211 ? -11.285 10.505 23.819 1.00 82.62 211 ASN A N 1
ATOM 1719 C CA . ASN A 1 211 ? -11.503 10.346 22.386 1.00 82.62 211 ASN A CA 1
ATOM 1720 C C . ASN A 1 211 ? -12.970 10.428 21.954 1.00 82.62 211 ASN A C 1
ATOM 1722 O O . ASN A 1 211 ? -13.891 10.114 22.716 1.00 82.62 211 ASN A O 1
ATOM 1726 N N . GLN A 1 212 ? -13.163 10.763 20.679 1.00 85.19 212 GLN A N 1
ATOM 1727 C CA . GLN A 1 212 ? -14.430 10.689 19.954 1.00 85.19 212 GLN A CA 1
ATOM 1728 C C . GLN A 1 212 ? -14.412 9.656 18.824 1.00 85.19 212 GLN A C 1
ATOM 1730 O O . GLN A 1 212 ? -13.357 9.209 18.381 1.00 85.19 212 GLN A O 1
ATOM 1735 N N . ILE A 1 213 ? -15.609 9.276 18.364 1.00 87.56 213 ILE A N 1
ATOM 1736 C CA . ILE A 1 213 ? -15.796 8.390 17.208 1.00 87.56 213 ILE A CA 1
ATOM 1737 C C . ILE A 1 213 ? -15.920 9.257 15.958 1.00 87.56 213 ILE A C 1
ATOM 1739 O O . ILE A 1 213 ? -16.851 10.057 15.847 1.00 87.56 213 ILE A O 1
ATOM 1743 N N . LEU A 1 214 ? -15.000 9.079 15.013 1.00 88.00 214 LEU A N 1
ATOM 1744 C CA . LEU A 1 214 ? -15.008 9.789 13.738 1.00 88.00 214 LEU A CA 1
ATOM 1745 C C . LEU A 1 214 ? -15.698 8.944 12.663 1.00 88.00 214 LEU A C 1
ATOM 1747 O O . LEU A 1 214 ? -15.037 8.260 11.893 1.00 88.00 214 LEU A O 1
ATOM 1751 N N . ASP A 1 215 ? -17.028 8.977 12.615 1.00 86.19 215 ASP A N 1
ATOM 1752 C CA . ASP A 1 215 ? -17.819 8.130 11.703 1.00 86.19 215 ASP A CA 1
ATOM 1753 C C . ASP A 1 215 ? -18.853 8.921 10.884 1.00 86.19 215 ASP A C 1
ATOM 1755 O O . ASP A 1 215 ? -20.009 8.537 10.725 1.00 86.19 215 ASP A O 1
ATOM 1759 N N . SER A 1 216 ? -18.448 10.098 10.409 1.00 88.00 216 SER A N 1
ATOM 1760 C CA . SER A 1 216 ? -19.246 10.884 9.467 1.00 88.00 216 SER A CA 1
ATOM 1761 C C . SER A 1 216 ? -18.947 10.456 8.032 1.00 88.00 216 SER A C 1
ATOM 1763 O O . SER A 1 216 ? -17.785 10.237 7.690 1.00 88.00 216 SER A O 1
ATOM 1765 N N . TRP A 1 217 ? -19.968 10.445 7.169 1.00 91.50 217 TRP A N 1
ATOM 1766 C CA . TRP A 1 217 ? -19.813 10.231 5.723 1.00 91.50 217 TRP A CA 1
ATOM 1767 C C . TRP A 1 217 ? -18.776 11.175 5.095 1.00 91.50 217 TRP A C 1
ATOM 1769 O O . TRP A 1 217 ? -18.010 10.770 4.227 1.00 91.50 217 TRP A O 1
ATOM 1779 N N . PHE A 1 218 ? -18.679 12.413 5.592 1.00 91.88 218 PHE A N 1
ATOM 1780 C CA . PHE A 1 218 ? -17.685 13.389 5.133 1.00 91.88 218 PHE A CA 1
ATOM 1781 C C . PHE A 1 218 ? -16.233 12.911 5.316 1.00 91.88 218 PHE A C 1
ATOM 1783 O O . PHE A 1 218 ? -15.344 13.316 4.573 1.00 91.88 218 PHE A O 1
ATOM 1790 N N . LEU A 1 219 ? -15.981 12.031 6.288 1.00 91.69 219 LEU A N 1
ATOM 1791 C CA . LEU A 1 219 ? -14.647 11.504 6.565 1.00 91.69 219 LEU A CA 1
ATOM 1792 C C . LEU A 1 219 ? -14.305 10.271 5.720 1.00 91.69 219 LEU A C 1
ATOM 1794 O O . LEU A 1 219 ? -13.166 9.813 5.771 1.00 91.69 219 LEU A O 1
ATOM 1798 N N . PHE A 1 220 ? -15.246 9.753 4.921 1.00 91.88 220 PHE A N 1
ATOM 1799 C CA . PHE A 1 220 ? -15.057 8.544 4.118 1.00 91.88 220 PHE A CA 1
ATOM 1800 C C . PHE A 1 220 ? -13.794 8.567 3.233 1.00 91.88 220 PHE A C 1
ATOM 1802 O O . PHE A 1 220 ? -13.054 7.582 3.275 1.00 91.88 220 PHE A O 1
ATOM 1809 N N . PRO A 1 221 ? -13.454 9.663 2.514 1.00 89.44 221 PRO A N 1
ATOM 1810 C CA . PRO A 1 221 ? -12.232 9.700 1.709 1.00 89.44 221 PRO A CA 1
ATOM 1811 C C . PRO A 1 221 ? -10.963 9.488 2.541 1.00 89.44 221 PRO A C 1
ATOM 1813 O O . PRO A 1 221 ? -10.072 8.754 2.130 1.00 89.44 221 PRO A O 1
ATOM 1816 N N . PHE A 1 222 ? -10.894 10.065 3.743 1.00 90.94 222 PHE A N 1
ATOM 1817 C CA . PHE A 1 222 ? -9.752 9.887 4.644 1.00 90.94 222 P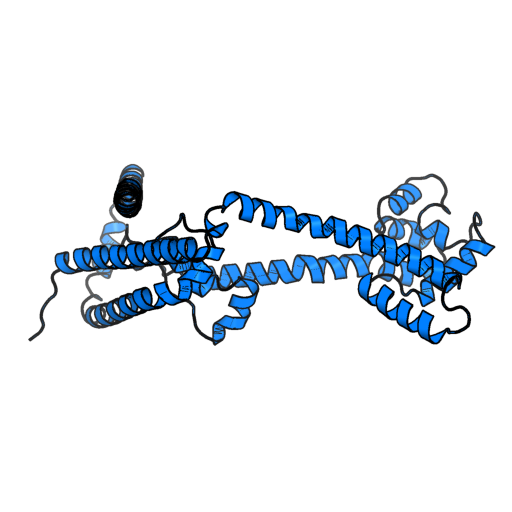HE A CA 1
ATOM 1818 C C . PHE A 1 222 ? -9.727 8.478 5.242 1.00 90.94 222 PHE A C 1
ATOM 1820 O O . PHE A 1 222 ? -8.666 7.860 5.325 1.00 90.94 222 PHE A O 1
ATOM 1827 N N . GLN A 1 223 ? -10.900 7.958 5.617 1.00 88.94 223 GLN A N 1
ATOM 1828 C CA . GLN A 1 223 ? -11.066 6.611 6.166 1.00 88.94 223 GLN A CA 1
ATOM 1829 C C . GLN A 1 223 ? -10.655 5.522 5.171 1.00 88.94 223 GLN A C 1
ATOM 1831 O O . GLN A 1 223 ? -10.148 4.486 5.598 1.00 88.94 223 GLN A O 1
ATOM 1836 N N . LEU A 1 224 ? -10.816 5.757 3.864 1.00 89.81 224 LEU A N 1
ATOM 1837 C CA . LEU A 1 224 ? -10.365 4.841 2.817 1.00 89.81 224 LEU A CA 1
ATOM 1838 C C . LEU A 1 224 ? -8.844 4.630 2.867 1.00 89.81 224 LEU A C 1
ATOM 1840 O O . LEU A 1 224 ? -8.378 3.494 2.849 1.00 89.81 224 LEU A O 1
ATOM 1844 N N . PHE A 1 225 ? -8.067 5.706 3.010 1.00 88.06 225 PHE A N 1
ATOM 1845 C CA . PHE A 1 225 ? -6.602 5.624 3.057 1.00 88.06 225 PHE A CA 1
ATOM 1846 C C . PHE A 1 225 ? -6.054 5.138 4.402 1.00 88.06 225 PHE A C 1
ATOM 1848 O O . PHE A 1 225 ? -4.911 4.688 4.468 1.00 88.06 225 PHE A O 1
ATOM 1855 N N . CYS A 1 226 ? -6.848 5.192 5.473 1.00 87.50 226 CYS A N 1
ATOM 1856 C CA . CYS A 1 226 ? -6.451 4.718 6.797 1.00 87.50 226 CYS A CA 1
ATOM 1857 C C . CYS A 1 226 ? -7.245 3.500 7.296 1.00 87.50 226 CYS A C 1
ATOM 1859 O O . CYS A 1 226 ? -7.207 3.210 8.487 1.00 87.50 226 CYS A O 1
ATOM 1861 N N . PHE A 1 227 ? -7.930 2.763 6.415 1.00 88.12 227 PHE A N 1
ATOM 1862 C CA . PHE A 1 227 ? -8.677 1.540 6.757 1.00 88.12 227 PHE A CA 1
ATOM 1863 C C . PHE A 1 227 ? -9.650 1.709 7.940 1.00 88.12 227 PHE A C 1
ATOM 1865 O O . PHE A 1 227 ? -9.691 0.905 8.874 1.00 88.12 227 PHE A O 1
ATOM 1872 N N . ASN A 1 228 ? -10.461 2.767 7.896 1.00 89.31 228 ASN A N 1
ATOM 1873 C CA . ASN A 1 228 ? -11.458 3.093 8.918 1.00 89.31 228 ASN A CA 1
ATOM 1874 C C . ASN A 1 228 ? -10.872 3.325 10.330 1.00 89.31 228 ASN A C 1
ATOM 1876 O O . ASN A 1 228 ? -11.528 3.102 11.358 1.00 89.31 228 ASN A O 1
ATOM 1880 N N . PHE A 1 229 ? -9.612 3.758 10.397 1.00 89.50 229 PHE A N 1
ATOM 1881 C CA . PHE A 1 229 ? -8.906 4.009 11.648 1.00 89.50 229 PHE A CA 1
ATOM 1882 C C . PHE A 1 229 ? -9.623 5.034 12.530 1.00 89.50 229 PHE A C 1
ATOM 1884 O O . PHE A 1 229 ? -9.757 4.813 13.730 1.00 89.50 229 PHE A O 1
ATOM 1891 N N . GLY A 1 230 ? -10.152 6.124 11.967 1.00 86.62 230 GLY A N 1
ATOM 1892 C CA . GLY A 1 230 ? -10.807 7.173 12.756 1.00 86.62 230 GLY A CA 1
ATOM 1893 C C . GLY A 1 230 ? -12.050 6.690 13.515 1.00 86.62 230 GLY A C 1
ATOM 1894 O O . GLY A 1 230 ? -12.318 7.153 14.623 1.00 86.62 230 GLY A O 1
ATOM 1895 N N . ALA A 1 231 ? -12.797 5.729 12.959 1.00 86.94 231 ALA A N 1
ATOM 1896 C CA . ALA A 1 231 ? -14.020 5.225 13.586 1.00 86.94 231 ALA A CA 1
ATOM 1897 C C . ALA A 1 231 ? -13.724 4.178 14.671 1.00 86.94 231 ALA A C 1
ATOM 1899 O O . ALA A 1 231 ? -14.487 4.023 15.622 1.00 86.94 231 ALA A O 1
ATOM 1900 N N . THR A 1 232 ? -12.601 3.468 14.537 1.00 89.06 232 THR A N 1
ATOM 1901 C CA . THR A 1 232 ? -12.247 2.297 15.356 1.00 89.06 232 THR A CA 1
ATOM 1902 C C . THR A 1 232 ? -11.133 2.565 16.367 1.00 89.06 232 THR A C 1
ATOM 1904 O O . THR A 1 232 ? -10.965 1.797 17.314 1.00 89.06 232 THR A O 1
ATOM 1907 N N . ARG A 1 233 ? -10.380 3.666 16.229 1.00 89.12 233 ARG A N 1
ATOM 1908 C CA . ARG A 1 233 ? -9.256 4.014 17.117 1.00 89.12 233 ARG A CA 1
ATOM 1909 C C . ARG A 1 233 ? -9.662 4.074 18.581 1.00 89.12 233 ARG A C 1
ATOM 1911 O O . ARG A 1 233 ? -8.900 3.641 19.439 1.00 89.12 233 ARG A O 1
ATOM 1918 N N . ILE A 1 234 ? -10.861 4.572 18.867 1.00 86.88 234 ILE A N 1
ATOM 1919 C CA . ILE A 1 234 ? -11.346 4.700 20.239 1.00 86.88 234 ILE A CA 1
ATOM 1920 C C . ILE A 1 234 ? -11.367 3.350 20.975 1.00 86.88 234 ILE A C 1
ATOM 1922 O O . ILE A 1 234 ? -11.095 3.323 22.167 1.00 86.88 234 ILE A O 1
ATOM 1926 N N . VAL A 1 235 ? -11.599 2.234 20.273 1.00 87.94 235 VAL A N 1
ATOM 1927 C CA . VAL A 1 235 ? -11.636 0.881 20.852 1.00 87.94 235 VAL A CA 1
ATOM 1928 C C . VAL A 1 235 ? -10.283 0.504 21.461 1.00 87.94 235 VAL A C 1
ATOM 1930 O O . VAL A 1 235 ? -10.237 -0.048 22.554 1.00 87.94 235 VAL A O 1
ATOM 1933 N N . HIS A 1 236 ? -9.178 0.895 20.819 1.00 88.31 236 HIS A N 1
ATOM 1934 C CA . HIS A 1 236 ? -7.820 0.626 21.306 1.00 88.31 236 HIS A CA 1
ATOM 1935 C C . HIS A 1 236 ? -7.487 1.353 22.616 1.00 88.31 236 HIS A C 1
ATOM 1937 O O . HIS A 1 236 ? -6.677 0.862 23.388 1.00 88.31 236 HIS A O 1
ATOM 1943 N N . HIS A 1 237 ? -8.142 2.479 22.914 1.00 85.75 237 HIS A N 1
ATOM 1944 C CA . HIS A 1 237 ? -7.980 3.141 24.214 1.00 85.75 237 HIS A CA 1
ATOM 1945 C C . HIS A 1 237 ? -8.646 2.377 25.361 1.00 85.75 237 HIS A C 1
ATOM 1947 O O . HIS A 1 237 ? -8.252 2.558 26.507 1.00 85.75 237 HIS A O 1
ATOM 1953 N N . TYR A 1 238 ? -9.646 1.543 25.069 1.00 87.62 238 TYR A N 1
ATOM 1954 C CA . TYR A 1 238 ? -10.297 0.693 26.069 1.00 87.62 238 TYR A CA 1
ATOM 1955 C C . TYR A 1 238 ? -9.650 -0.693 26.146 1.00 87.62 238 TYR A C 1
ATOM 1957 O O . TYR A 1 238 ? -9.494 -1.224 27.239 1.00 87.62 238 TYR A O 1
ATOM 1965 N N . VAL A 1 239 ? -9.274 -1.273 25.000 1.00 87.38 239 VAL A N 1
ATOM 1966 C CA . VAL A 1 239 ? -8.640 -2.596 24.909 1.00 87.38 239 VAL A CA 1
ATOM 1967 C C . VAL A 1 239 ? -7.429 -2.518 23.966 1.00 87.38 239 VAL A C 1
ATOM 1969 O O . VAL A 1 239 ? -7.567 -2.739 22.757 1.00 87.38 239 VAL A O 1
ATOM 1972 N N . PRO A 1 240 ? -6.234 -2.176 24.487 1.00 84.19 240 PRO A N 1
ATOM 1973 C CA . PRO A 1 240 ? -5.036 -2.003 23.666 1.00 84.19 240 PRO A CA 1
ATOM 1974 C C . PRO A 1 240 ? -4.552 -3.291 22.995 1.00 84.19 240 PRO A C 1
ATOM 1976 O O . PRO A 1 240 ? -4.029 -3.236 21.882 1.00 84.19 240 PRO A O 1
ATOM 1979 N N . SER A 1 241 ? -4.776 -4.436 23.645 1.00 85.06 241 SER A N 1
ATOM 1980 C CA . SER A 1 241 ? -4.363 -5.779 23.214 1.00 85.06 241 SER A CA 1
ATOM 1981 C C . SER A 1 241 ? -5.145 -6.331 22.014 1.00 85.06 241 SER A C 1
ATOM 1983 O O . SER A 1 241 ? -4.821 -7.405 21.513 1.00 85.06 241 SER A O 1
ATOM 1985 N N . GLN A 1 242 ? -6.153 -5.611 21.506 1.00 85.12 242 GLN A N 1
ATOM 1986 C CA . GLN A 1 242 ? -6.972 -6.071 20.385 1.00 85.12 242 GLN A CA 1
ATOM 1987 C C . GLN A 1 242 ? -6.346 -5.734 19.009 1.00 85.12 242 GLN A C 1
ATOM 1989 O O . GLN A 1 242 ? -6.145 -4.549 18.686 1.00 85.12 242 GLN A O 1
ATOM 1994 N N . PRO A 1 243 ? -6.120 -6.733 18.127 1.00 88.56 243 PRO A N 1
ATOM 1995 C CA . PRO A 1 243 ? -5.611 -6.503 16.776 1.00 88.56 243 PRO A CA 1
ATOM 1996 C C . PRO A 1 243 ? -6.503 -5.575 15.947 1.00 88.56 243 PRO A C 1
ATOM 1998 O O . PRO A 1 243 ? -7.721 -5.505 16.133 1.00 88.56 243 PRO A O 1
ATOM 2001 N N . PHE A 1 244 ? -5.907 -4.867 14.983 1.00 87.44 244 PHE A N 1
ATOM 2002 C CA . PHE A 1 244 ? -6.637 -3.880 14.175 1.00 87.44 244 PHE A CA 1
ATOM 2003 C C . PHE A 1 244 ? -7.785 -4.501 13.355 1.00 87.44 244 PHE A C 1
ATOM 2005 O O . PHE A 1 244 ? -8.854 -3.904 13.254 1.00 87.44 244 PHE A O 1
ATOM 2012 N N . TYR A 1 245 ? -7.589 -5.696 12.792 1.00 88.38 245 TYR A N 1
ATOM 2013 C CA . TYR A 1 245 ? -8.599 -6.349 11.957 1.00 88.38 245 TYR A CA 1
ATOM 2014 C C . TYR A 1 245 ? -9.806 -6.805 12.788 1.00 88.38 245 TYR A C 1
ATOM 2016 O O . TYR A 1 245 ? -10.942 -6.624 12.359 1.00 88.38 245 TYR A O 1
ATOM 2024 N N . ILE A 1 246 ? -9.587 -7.292 14.017 1.00 91.31 246 ILE A N 1
ATOM 2025 C CA . ILE A 1 246 ? -10.673 -7.636 14.946 1.00 91.31 246 ILE A CA 1
ATOM 2026 C C . ILE A 1 246 ? -11.486 -6.395 15.306 1.00 91.31 246 ILE A C 1
ATOM 2028 O O . ILE A 1 246 ? -12.711 -6.434 15.223 1.00 91.31 246 ILE A O 1
ATOM 2032 N N . ARG A 1 247 ? -10.819 -5.271 15.612 1.00 90.44 247 ARG A N 1
ATOM 2033 C CA . ARG A 1 247 ? -11.487 -3.979 15.860 1.00 90.44 247 ARG A CA 1
ATOM 2034 C C . ARG A 1 247 ? -12.412 -3.574 14.719 1.00 90.44 247 ARG A C 1
ATOM 2036 O O . ARG A 1 247 ? -13.461 -2.989 14.962 1.00 90.44 247 ARG A O 1
ATOM 2043 N N . HIS A 1 248 ? -12.028 -3.869 13.480 1.00 90.06 248 HIS A N 1
ATOM 2044 C CA . HIS A 1 248 ? -12.853 -3.566 12.319 1.00 90.06 248 HIS A CA 1
ATOM 2045 C C . HIS A 1 248 ? -14.117 -4.431 12.281 1.00 90.06 248 HIS A C 1
ATOM 2047 O O . HIS A 1 248 ? -15.212 -3.914 12.060 1.00 90.06 248 HIS A O 1
ATOM 2053 N N . PHE A 1 249 ? -13.994 -5.730 12.555 1.00 90.25 249 PHE A N 1
ATOM 2054 C CA . PHE A 1 249 ? -15.147 -6.623 12.553 1.00 90.25 249 PHE A CA 1
ATOM 2055 C C . PHE A 1 249 ? -16.101 -6.401 13.737 1.00 90.25 249 PHE A C 1
ATOM 2057 O O . PHE A 1 249 ? -17.315 -6.528 13.578 1.00 90.25 249 PHE A O 1
ATOM 2064 N N . THR A 1 250 ? -15.578 -6.026 14.906 1.00 89.81 250 THR A N 1
ATOM 2065 C CA . THR A 1 250 ? -16.382 -5.723 16.104 1.00 89.81 250 THR A CA 1
ATOM 2066 C C . THR A 1 250 ? -16.881 -4.274 16.136 1.00 89.81 250 THR A C 1
ATOM 2068 O O . THR A 1 250 ? -17.698 -3.915 16.983 1.00 89.81 250 THR A O 1
ATOM 2071 N N . ALA A 1 251 ? -16.458 -3.429 15.187 1.00 86.38 251 ALA A N 1
ATOM 2072 C CA . ALA A 1 251 ? -16.768 -2.000 15.175 1.00 86.38 251 ALA A CA 1
ATOM 2073 C C . ALA A 1 251 ? -18.272 -1.717 15.281 1.00 86.38 251 ALA A C 1
ATOM 2075 O O . ALA A 1 251 ? -18.684 -0.841 16.038 1.00 86.38 251 ALA A O 1
ATOM 2076 N N . LYS A 1 252 ? -19.109 -2.462 14.547 1.00 86.62 252 LYS A N 1
ATOM 2077 C CA . LYS A 1 252 ? -20.560 -2.224 14.510 1.00 86.62 252 LYS A CA 1
ATOM 2078 C C . LYS A 1 252 ? -21.243 -2.549 15.843 1.00 86.62 252 LYS A C 1
ATOM 2080 O O . LYS A 1 252 ? -22.082 -1.760 16.279 1.00 86.62 252 LYS A O 1
ATOM 2085 N N . SER A 1 253 ? -20.894 -3.671 16.479 1.00 86.19 253 SER A N 1
ATOM 2086 C CA . SER A 1 253 ? -21.482 -4.081 17.764 1.00 86.19 253 SER A CA 1
ATOM 2087 C C . SER A 1 253 ? -21.045 -3.139 18.884 1.00 86.19 253 SER A C 1
ATOM 2089 O O . SER A 1 253 ? -21.879 -2.597 19.608 1.00 86.19 253 SER A O 1
ATOM 2091 N N . VAL A 1 254 ? -19.745 -2.849 18.954 1.00 89.00 254 VAL A N 1
ATOM 2092 C CA . VAL A 1 254 ? -19.156 -1.979 19.976 1.00 89.00 254 VAL A CA 1
ATOM 2093 C C . VAL A 1 254 ? -19.655 -0.539 19.840 1.00 89.00 254 VAL A C 1
ATOM 2095 O O . VAL A 1 254 ? -19.982 0.104 20.841 1.00 89.00 254 VAL A O 1
ATOM 2098 N N . LYS A 1 255 ? -19.779 -0.023 18.610 1.00 87.38 255 LYS A N 1
ATOM 2099 C CA . LYS A 1 255 ? -20.221 1.355 18.355 1.00 87.38 255 LYS A CA 1
ATOM 2100 C C . LYS A 1 255 ? -21.581 1.654 18.982 1.00 87.38 255 LYS A C 1
ATOM 2102 O O . LYS A 1 255 ? -21.755 2.756 19.493 1.00 87.38 255 LYS A O 1
ATOM 2107 N N . HIS A 1 256 ? -22.528 0.716 18.976 1.00 85.69 256 HIS A N 1
ATOM 2108 C CA . HIS A 1 256 ? -23.845 0.944 19.576 1.00 85.69 256 HIS A CA 1
ATOM 2109 C C . HIS A 1 256 ? -23.734 1.285 21.072 1.00 85.69 256 HIS A C 1
ATOM 2111 O O . HIS A 1 256 ? -24.246 2.317 21.515 1.00 85.69 256 HIS A O 1
ATOM 2117 N N . THR A 1 257 ? -22.982 0.483 21.830 1.00 87.25 257 THR A N 1
ATOM 2118 C CA . THR A 1 257 ? -22.719 0.724 23.257 1.00 87.25 257 THR A CA 1
ATOM 2119 C C . THR A 1 257 ? -21.951 2.026 23.471 1.00 87.25 257 THR A C 1
ATOM 2121 O O . THR A 1 257 ? -22.309 2.832 24.327 1.00 87.25 257 THR A O 1
ATOM 2124 N N . MET A 1 258 ? -20.937 2.303 22.649 1.00 85.12 258 MET A N 1
ATOM 2125 C CA . MET A 1 258 ? -20.155 3.533 22.789 1.00 85.12 258 MET A CA 1
ATOM 2126 C C . MET A 1 258 ? -20.962 4.796 22.474 1.00 85.12 258 MET A C 1
ATOM 2128 O O . MET A 1 258 ? -20.774 5.813 23.138 1.00 85.12 258 MET A O 1
ATOM 2132 N N . VAL A 1 259 ? -21.854 4.759 21.480 1.00 83.94 259 VAL A N 1
ATOM 2133 C CA . VAL A 1 259 ? -22.727 5.891 21.135 1.00 83.94 259 VAL A CA 1
ATOM 2134 C C . VAL A 1 259 ? -23.742 6.138 22.247 1.00 83.94 259 VAL A C 1
ATOM 2136 O O . VAL A 1 259 ? -23.918 7.291 22.636 1.00 83.94 259 VAL A O 1
ATOM 2139 N N . LYS A 1 260 ? -24.349 5.085 22.812 1.00 83.75 260 LYS A N 1
ATOM 2140 C CA . LYS A 1 260 ? -25.216 5.187 23.998 1.00 83.75 260 LYS A CA 1
ATOM 2141 C C . LYS A 1 260 ? -24.497 5.925 25.136 1.00 83.75 260 LYS A C 1
ATOM 2143 O O . LYS A 1 260 ? -25.008 6.927 25.637 1.00 83.75 260 LYS A O 1
ATOM 2148 N N . GLU A 1 261 ? -23.266 5.523 25.447 1.00 81.81 261 GLU A N 1
ATOM 2149 C CA . GLU A 1 261 ? -22.437 6.177 26.467 1.00 81.81 261 GLU A CA 1
ATOM 2150 C C . GLU A 1 261 ? -22.018 7.609 26.092 1.00 81.81 261 GLU A C 1
ATOM 2152 O O . GLU A 1 261 ? -22.007 8.515 26.926 1.00 81.81 261 GLU A O 1
ATOM 2157 N N . GLN A 1 262 ? -21.717 7.882 24.821 1.00 71.81 262 GLN A N 1
ATOM 2158 C CA . GLN A 1 262 ? -21.398 9.236 24.357 1.00 71.81 262 GLN A CA 1
ATOM 2159 C C . GLN A 1 262 ? -22.596 10.192 24.402 1.00 71.81 262 GLN A C 1
ATOM 2161 O O . GLN A 1 262 ? -22.426 11.381 24.684 1.00 71.81 262 GLN A O 1
ATOM 2166 N N . LEU A 1 263 ? -23.810 9.704 24.149 1.00 59.19 263 LEU A N 1
ATOM 2167 C CA . LEU A 1 263 ? -25.029 10.495 24.306 1.00 59.19 263 LEU A CA 1
ATOM 2168 C C . LEU A 1 263 ? -25.257 10.853 25.780 1.00 59.19 263 LEU A C 1
ATOM 2170 O O . LEU A 1 263 ? -25.578 12.006 26.082 1.00 59.19 263 LEU A O 1
ATOM 2174 N N . LEU A 1 264 ? -24.979 9.924 26.702 1.00 57.69 264 LEU A N 1
ATOM 2175 C CA . LEU A 1 264 ? -24.975 10.205 28.141 1.00 57.69 264 LEU A CA 1
ATOM 2176 C C . LEU A 1 264 ? -23.939 11.283 28.501 1.00 57.69 264 LEU A C 1
ATOM 2178 O O . LEU A 1 264 ? -24.282 12.243 29.197 1.00 57.69 264 LEU A O 1
ATOM 2182 N N . LYS A 1 265 ? -22.719 11.228 27.938 1.00 65.38 265 LYS A N 1
ATOM 2183 C CA . LYS A 1 265 ? -21.706 12.295 28.103 1.00 65.38 265 LYS A CA 1
ATOM 2184 C C . LYS A 1 265 ? -22.219 13.664 27.662 1.00 65.38 265 LYS A C 1
ATOM 2186 O O . LYS A 1 265 ? -22.032 14.635 28.391 1.00 65.38 265 LYS A O 1
ATOM 2191 N N . ARG A 1 266 ? -22.853 13.770 26.486 1.00 59.81 266 ARG A N 1
ATOM 2192 C CA . ARG A 1 266 ? -23.377 15.050 25.962 1.00 59.81 266 ARG A CA 1
ATOM 2193 C C . ARG A 1 266 ? -24.474 15.629 26.856 1.00 59.81 266 ARG A C 1
ATOM 2195 O O . ARG A 1 266 ? -24.471 16.833 27.109 1.00 59.81 266 ARG A O 1
ATOM 2202 N N . ASN A 1 267 ? -25.360 14.780 27.375 1.00 52.94 267 ASN A N 1
ATOM 2203 C CA . ASN A 1 267 ? -26.420 15.187 28.300 1.00 52.94 267 ASN A CA 1
ATOM 2204 C C . ASN A 1 267 ? -25.861 15.665 29.651 1.00 52.94 267 ASN A C 1
ATOM 2206 O O . ASN A 1 267 ? -26.352 16.648 30.206 1.00 52.94 267 ASN A O 1
ATOM 2210 N N . ILE A 1 268 ? -24.793 15.029 30.147 1.00 55.56 268 ILE A N 1
ATOM 2211 C CA . ILE A 1 268 ? -24.072 15.465 31.352 1.00 55.56 268 ILE A CA 1
ATOM 2212 C C . ILE A 1 268 ? -23.313 16.778 31.089 1.00 55.56 268 ILE A C 1
ATOM 2214 O O . ILE A 1 268 ? -23.432 17.717 31.874 1.00 55.56 268 ILE A O 1
ATOM 2218 N N . LYS A 1 269 ? -22.588 16.899 29.966 1.00 53.25 269 LYS A N 1
ATOM 2219 C CA . LYS A 1 269 ? -21.820 18.107 29.605 1.00 53.25 269 LYS A CA 1
ATOM 2220 C C . LYS A 1 269 ? -22.720 19.336 29.446 1.00 53.25 269 LYS A C 1
ATOM 2222 O O . LYS A 1 269 ? -22.391 20.376 30.004 1.00 53.25 269 LYS A O 1
ATOM 2227 N N . ARG A 1 270 ? -23.888 19.203 28.793 1.00 48.69 270 ARG A N 1
ATOM 2228 C CA . ARG A 1 270 ? -24.897 20.280 28.690 1.00 48.69 270 ARG A CA 1
ATOM 2229 C C . ARG A 1 270 ? -25.389 20.773 30.053 1.00 48.69 270 ARG A C 1
ATOM 2231 O O . ARG A 1 270 ? -25.618 21.967 30.196 1.00 48.69 270 ARG A O 1
ATOM 2238 N N . ARG A 1 271 ? -25.522 19.886 31.049 1.00 45.22 271 ARG A N 1
ATOM 2239 C CA . ARG A 1 271 ? -25.883 20.274 32.426 1.00 45.22 271 ARG A CA 1
ATOM 2240 C C . ARG A 1 271 ? -24.745 20.993 33.164 1.00 45.22 271 ARG A C 1
ATOM 2242 O O . ARG A 1 271 ? -25.034 21.809 34.030 1.00 45.22 271 ARG A O 1
ATOM 2249 N N . HIS A 1 272 ? -23.481 20.721 32.822 1.00 46.56 272 HIS A N 1
ATOM 2250 C CA . HIS A 1 272 ? -22.303 21.303 33.487 1.00 46.56 272 HIS A CA 1
ATOM 2251 C C . HIS A 1 272 ? -21.808 22.627 32.910 1.00 46.56 272 HIS A C 1
ATOM 2253 O O . HIS A 1 272 ? -21.300 23.455 33.665 1.00 46.56 272 HIS A O 1
ATOM 2259 N N . THR A 1 273 ? -21.975 22.876 31.609 1.00 43.19 273 THR A N 1
ATOM 2260 C CA . THR A 1 273 ? -21.606 24.17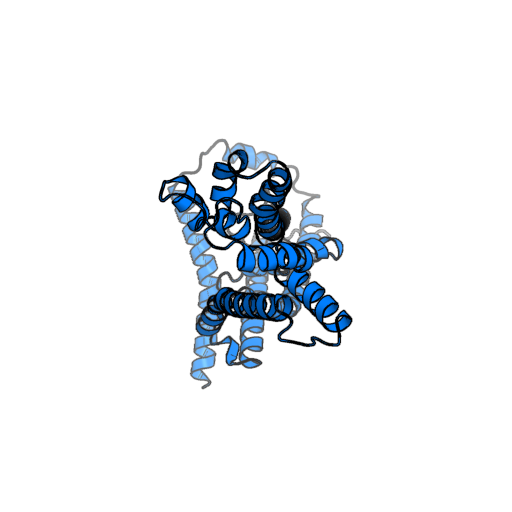5 31.011 1.00 43.19 273 THR A CA 1
ATOM 2261 C C . THR A 1 273 ? -22.380 25.351 31.610 1.00 43.19 273 THR A C 1
ATOM 2263 O O . THR A 1 273 ? -21.908 26.478 31.547 1.00 43.19 273 THR A O 1
ATOM 2266 N N . THR A 1 274 ? -23.526 25.106 32.250 1.00 45.66 274 THR A N 1
ATOM 2267 C CA . THR A 1 274 ? -24.299 26.139 32.957 1.00 45.66 274 THR A CA 1
ATOM 2268 C C . THR A 1 274 ? -23.756 26.442 34.366 1.00 45.66 274 THR A C 1
ATOM 2270 O O . THR A 1 274 ? -24.148 27.445 34.948 1.00 45.66 274 THR A O 1
ATOM 2273 N N . THR A 1 275 ? -22.861 25.616 34.932 1.00 43.44 275 THR A N 1
ATOM 2274 C CA . THR A 1 275 ? -22.441 25.700 36.352 1.00 43.44 275 THR A CA 1
ATOM 2275 C C . THR A 1 275 ? -20.942 25.934 36.595 1.00 43.44 275 THR A C 1
ATOM 2277 O O . THR A 1 275 ? -20.598 26.428 37.661 1.00 43.44 275 THR A O 1
ATOM 2280 N N . ASN A 1 276 ? -20.041 25.635 35.646 1.00 45.47 276 ASN A N 1
ATOM 2281 C CA . ASN A 1 276 ? -18.605 25.468 35.957 1.00 45.47 276 ASN A CA 1
ATOM 2282 C C . ASN A 1 276 ? -17.630 26.560 35.462 1.00 45.47 276 ASN A C 1
ATOM 2284 O O . ASN A 1 276 ? -16.429 26.431 35.698 1.00 45.47 276 ASN A O 1
ATOM 2288 N N . ASN A 1 277 ? -18.087 27.652 34.836 1.00 46.75 277 ASN A N 1
ATOM 2289 C CA . ASN A 1 277 ? -17.171 28.719 34.382 1.00 46.75 277 ASN A CA 1
ATOM 2290 C C . ASN A 1 277 ? -16.430 29.453 35.529 1.00 46.75 277 ASN A C 1
ATOM 2292 O O . ASN A 1 277 ? -15.486 30.194 35.261 1.00 46.75 277 ASN A O 1
ATOM 2296 N N . SER A 1 278 ? -16.816 29.246 36.794 1.00 45.06 278 SER A N 1
ATOM 2297 C CA . SER A 1 278 ? -16.167 29.831 37.978 1.00 45.06 278 SER A CA 1
ATOM 2298 C C . SER A 1 278 ? -15.114 28.928 38.653 1.00 45.06 278 SER A C 1
ATOM 2300 O O . SER A 1 278 ? -14.162 29.461 39.220 1.00 45.06 278 SER A O 1
ATOM 2302 N N . GLU A 1 279 ? -15.227 27.593 38.573 1.00 44.22 279 GLU A N 1
ATOM 2303 C CA . GLU A 1 279 ? -14.309 26.638 39.244 1.00 44.22 279 GLU A CA 1
ATOM 2304 C C . GLU A 1 279 ? -13.032 26.331 38.429 1.00 44.22 279 GLU A C 1
ATOM 2306 O O . GLU A 1 279 ? -11.992 25.994 38.993 1.00 44.22 279 GLU A O 1
ATOM 2311 N N . LEU A 1 280 ? -13.072 26.458 37.098 1.00 44.22 280 LEU A N 1
ATOM 2312 C CA . LEU A 1 280 ? -11.907 26.187 36.235 1.00 44.22 280 LEU A CA 1
ATOM 2313 C C . LEU A 1 280 ? -10.804 27.252 36.379 1.00 44.22 280 LEU A C 1
ATOM 2315 O O . LEU A 1 280 ? -9.629 26.906 36.449 1.00 44.22 280 LEU A O 1
ATOM 2319 N N . LYS A 1 281 ? -11.173 28.531 36.544 1.00 45.22 281 LYS A N 1
ATOM 2320 C CA . LYS A 1 281 ? -10.212 29.636 36.746 1.00 45.22 281 LYS A CA 1
ATOM 2321 C C . LYS A 1 281 ? -9.479 29.586 38.091 1.00 45.22 281 LYS A C 1
ATOM 2323 O O . LYS A 1 281 ? -8.447 30.232 38.248 1.00 45.22 281 LYS A O 1
ATOM 2328 N N . THR A 1 282 ? -10.023 28.876 39.078 1.00 43.50 282 THR A N 1
ATOM 2329 C CA . THR A 1 282 ? -9.429 28.757 40.417 1.00 43.50 282 THR A CA 1
ATOM 2330 C C . THR A 1 282 ? -8.402 27.629 40.491 1.00 43.50 282 THR A C 1
ATOM 2332 O O . THR A 1 282 ? -7.386 27.806 41.151 1.00 43.50 282 THR A O 1
ATOM 2335 N N . ASN A 1 283 ? -8.602 26.518 39.773 1.00 41.00 283 ASN A N 1
ATOM 2336 C CA . ASN A 1 283 ? -7.671 25.381 39.793 1.00 41.00 283 ASN A CA 1
ATOM 2337 C C . ASN A 1 283 ? -6.420 25.586 38.921 1.00 41.00 283 ASN A C 1
ATOM 2339 O O . ASN A 1 283 ? -5.351 25.109 39.291 1.00 41.00 283 ASN A O 1
ATOM 2343 N N . GLU A 1 284 ? -6.523 26.337 37.821 1.00 45.28 284 GLU A N 1
ATOM 2344 C CA . GLU A 1 284 ? -5.377 26.679 36.957 1.00 45.28 284 GLU A CA 1
ATOM 2345 C C . GLU A 1 284 ? -4.317 27.481 37.742 1.00 45.28 284 GLU A C 1
ATOM 2347 O O . GLU A 1 284 ? -3.142 27.126 37.765 1.00 45.28 284 GLU A O 1
ATOM 2352 N N . LYS A 1 285 ? -4.762 28.454 38.553 1.00 40.19 285 LYS A N 1
ATOM 2353 C CA . LYS A 1 285 ? -3.896 29.230 39.461 1.00 40.19 285 LYS A CA 1
ATOM 2354 C C . LYS A 1 285 ? -3.242 28.416 40.583 1.00 40.19 285 LYS A C 1
ATOM 2356 O O . LYS A 1 285 ? -2.238 28.860 41.130 1.00 40.19 285 LYS A O 1
ATOM 2361 N N . VAL A 1 286 ? -3.821 27.280 40.973 1.00 45.16 286 VAL A N 1
ATOM 2362 C CA . VAL A 1 286 ? -3.291 26.432 42.057 1.00 45.16 286 VAL A CA 1
ATOM 2363 C C . VAL A 1 286 ? -2.261 25.433 41.522 1.00 45.16 286 VAL A C 1
ATOM 2365 O O . VAL A 1 286 ? -1.310 25.115 42.231 1.00 45.16 286 VAL A O 1
ATOM 2368 N N . MET A 1 287 ? -2.401 24.976 40.273 1.00 43.91 287 MET A N 1
ATOM 2369 C CA . MET A 1 287 ? -1.412 24.100 39.631 1.00 43.91 287 MET A CA 1
ATOM 2370 C C . MET A 1 287 ? -0.136 24.843 39.225 1.00 43.91 287 MET A C 1
ATOM 2372 O O . MET A 1 287 ? 0.948 24.300 39.414 1.00 43.91 287 MET A O 1
ATOM 2376 N N . ASP A 1 288 ? -0.236 26.097 38.778 1.00 48.09 288 ASP A N 1
ATOM 2377 C CA . ASP A 1 288 ? 0.947 26.922 38.483 1.00 48.09 288 ASP A CA 1
ATOM 2378 C C . ASP A 1 288 ? 1.775 27.248 39.745 1.00 48.09 288 ASP A C 1
ATOM 2380 O O . ASP A 1 288 ? 2.964 27.550 39.656 1.00 48.09 288 ASP A O 1
ATOM 2384 N N . ALA A 1 289 ? 1.161 27.171 40.933 1.00 48.78 289 ALA A N 1
ATOM 2385 C CA . ALA A 1 289 ? 1.802 27.480 42.211 1.00 48.78 289 ALA A CA 1
ATOM 2386 C C . ALA A 1 289 ? 2.525 26.283 42.861 1.00 48.78 289 ALA A C 1
ATOM 2388 O O . ALA A 1 289 ? 3.416 26.493 43.681 1.00 48.78 289 ALA A O 1
ATOM 2389 N N . ASN A 1 290 ? 2.179 25.043 42.496 1.00 46.75 290 ASN A N 1
ATOM 2390 C CA . ASN A 1 290 ? 2.766 23.820 43.049 1.00 46.75 290 ASN A CA 1
ATOM 2391 C C . ASN A 1 290 ? 3.225 22.907 41.904 1.00 46.75 290 ASN A C 1
ATOM 2393 O O . ASN A 1 290 ? 2.470 22.052 41.441 1.00 46.75 290 ASN A O 1
ATOM 2397 N N . GLY A 1 291 ? 4.467 23.088 41.446 1.00 46.28 291 GLY A N 1
ATOM 2398 C CA . GLY A 1 291 ? 5.073 22.232 40.422 1.00 46.28 291 GLY A CA 1
ATOM 2399 C C . GLY A 1 291 ? 4.994 20.748 40.806 1.00 46.28 291 GLY A C 1
ATOM 2400 O O . GLY A 1 291 ? 5.391 20.368 41.908 1.00 46.28 291 GLY A O 1
ATOM 2401 N N . SER A 1 292 ? 4.459 19.909 39.914 1.00 51.53 292 SER A N 1
ATOM 2402 C CA . SER A 1 292 ? 4.335 18.467 40.148 1.00 51.53 292 SER A CA 1
ATOM 2403 C C . SER A 1 292 ? 5.708 17.794 40.154 1.00 51.53 292 SER A C 1
ATOM 2405 O O . SER A 1 292 ? 6.549 18.052 39.293 1.00 51.53 292 SER A O 1
ATOM 2407 N N . THR A 1 293 ? 5.951 16.920 41.132 1.00 55.47 293 THR A N 1
ATOM 2408 C CA . THR A 1 293 ? 7.210 16.171 41.220 1.00 55.47 293 THR A CA 1
ATOM 2409 C C . THR A 1 293 ? 7.135 14.884 40.392 1.00 55.47 293 THR A C 1
ATOM 2411 O O . THR A 1 293 ? 6.087 14.248 40.302 1.00 55.47 293 THR A O 1
ATOM 2414 N N . MET A 1 294 ? 8.263 14.447 39.822 1.00 49.59 294 MET A N 1
ATOM 2415 C CA . MET A 1 294 ? 8.354 13.238 38.980 1.00 49.59 294 MET A CA 1
ATOM 2416 C C . MET A 1 294 ? 7.869 11.950 39.683 1.00 49.59 294 MET A C 1
ATOM 2418 O O . MET A 1 294 ? 7.479 10.984 39.028 1.00 49.59 294 MET A O 1
ATOM 2422 N N . ASN A 1 295 ? 7.851 11.941 41.019 1.00 53.94 295 ASN A N 1
ATOM 2423 C CA . ASN A 1 295 ? 7.382 10.820 41.832 1.00 53.94 295 ASN A CA 1
ATOM 2424 C C . ASN A 1 295 ? 5.842 10.730 41.879 1.00 53.94 295 ASN A C 1
ATOM 2426 O O . ASN A 1 295 ? 5.281 9.634 41.813 1.00 53.94 295 ASN A O 1
ATOM 2430 N N . ASP A 1 296 ? 5.152 11.877 41.899 1.00 57.59 296 ASP A N 1
ATOM 2431 C CA . ASP A 1 296 ? 3.686 11.935 41.825 1.00 57.59 296 ASP A CA 1
ATOM 2432 C C . ASP A 1 296 ? 3.181 11.448 40.465 1.00 57.59 296 ASP A C 1
ATOM 2434 O O . ASP A 1 296 ? 2.155 10.771 40.371 1.00 57.59 296 ASP A O 1
ATOM 2438 N N . ASP A 1 297 ? 3.913 11.759 39.396 1.00 54.53 297 ASP A N 1
ATOM 2439 C CA . ASP A 1 297 ? 3.538 11.351 38.045 1.00 54.53 297 ASP A CA 1
ATOM 2440 C C . ASP A 1 297 ? 3.781 9.850 37.809 1.00 54.53 297 ASP A C 1
ATOM 2442 O O . ASP A 1 297 ? 2.974 9.205 37.133 1.00 54.53 297 ASP A O 1
ATOM 2446 N N . MET A 1 298 ? 4.784 9.244 38.461 1.00 49.66 298 MET A N 1
ATOM 2447 C CA . MET A 1 298 ? 4.944 7.781 38.491 1.00 49.66 298 MET A CA 1
ATOM 2448 C C . MET A 1 298 ? 3.904 7.050 39.319 1.00 49.66 298 MET A C 1
ATOM 2450 O O . MET A 1 298 ? 3.427 5.997 38.890 1.00 49.66 298 MET A O 1
ATOM 2454 N N . GLN A 1 299 ? 3.472 7.598 40.451 1.00 52.78 299 GLN A N 1
ATOM 2455 C CA . GLN A 1 299 ? 2.348 7.009 41.178 1.00 52.78 299 GLN A CA 1
ATOM 2456 C C . GLN A 1 299 ? 1.046 7.074 40.374 1.00 52.78 299 GLN A C 1
ATOM 2458 O O . GLN A 1 299 ? 0.303 6.092 40.341 1.00 52.78 299 GLN A O 1
ATOM 2463 N N . LYS A 1 300 ? 0.784 8.182 39.667 1.00 53.75 300 LYS A N 1
ATOM 2464 C CA . LYS A 1 300 ? -0.383 8.307 38.776 1.00 53.75 300 LYS A CA 1
ATOM 2465 C C . LYS A 1 300 ? -0.311 7.337 37.598 1.00 53.75 300 LYS A C 1
ATOM 2467 O O . LYS A 1 300 ? -1.319 6.702 37.292 1.00 53.75 300 LYS A O 1
ATOM 2472 N N . LEU A 1 301 ? 0.862 7.180 36.975 1.00 50.47 301 LEU A N 1
ATOM 2473 C CA . LEU A 1 301 ? 1.065 6.220 35.888 1.00 50.47 301 LEU A CA 1
ATOM 2474 C C . LEU A 1 301 ? 0.838 4.785 36.368 1.00 50.47 301 LEU A C 1
ATOM 2476 O O . LEU A 1 301 ? 0.091 4.049 35.734 1.00 50.47 301 LEU A O 1
ATOM 2480 N N . ASN A 1 302 ? 1.402 4.405 37.516 1.00 50.75 302 ASN A N 1
ATOM 2481 C CA . ASN A 1 302 ? 1.209 3.073 38.088 1.00 50.75 302 ASN A CA 1
ATOM 2482 C C . ASN A 1 302 ? -0.250 2.826 38.493 1.00 50.75 302 ASN A C 1
ATOM 2484 O O . ASN A 1 302 ? -0.775 1.743 38.253 1.00 50.75 302 ASN A O 1
ATOM 2488 N N . ALA A 1 303 ? -0.949 3.826 39.036 1.00 53.12 303 ALA A N 1
ATOM 2489 C CA . ALA A 1 303 ? -2.380 3.728 39.320 1.00 53.12 303 ALA A CA 1
ATOM 2490 C C . ALA A 1 303 ? -3.217 3.557 38.039 1.00 53.12 303 ALA A C 1
ATOM 2492 O O . ALA A 1 303 ? -4.152 2.760 38.022 1.00 53.12 303 ALA A O 1
ATOM 2493 N N . PHE A 1 304 ? -2.865 4.254 36.955 1.00 50.72 304 PHE A N 1
ATOM 2494 C CA . PHE A 1 304 ? -3.513 4.123 35.649 1.00 50.72 304 PHE A CA 1
ATOM 2495 C C . PHE A 1 304 ? -3.234 2.764 34.991 1.00 50.72 304 PHE A C 1
ATOM 2497 O O . PHE A 1 304 ? -4.166 2.115 34.520 1.00 50.72 304 PHE A O 1
ATOM 2504 N N . VAL A 1 305 ? -1.984 2.293 35.017 1.00 51.50 305 VAL A N 1
ATOM 2505 C CA . VAL A 1 305 ? -1.593 0.954 34.548 1.00 51.50 305 VAL A CA 1
ATOM 2506 C C . VAL A 1 305 ? -2.317 -0.123 35.353 1.00 51.50 305 VAL A C 1
ATOM 2508 O O . VAL A 1 305 ? -2.885 -1.031 34.760 1.00 51.50 305 VAL A O 1
ATOM 2511 N N . ASN A 1 306 ? -2.410 0.019 36.678 1.00 50.41 306 ASN A N 1
ATOM 2512 C CA . ASN A 1 306 ? -3.179 -0.889 37.529 1.00 50.41 306 ASN A CA 1
ATOM 2513 C C . ASN A 1 306 ? -4.685 -0.821 37.248 1.00 50.41 306 ASN A C 1
ATOM 2515 O O . ASN A 1 306 ? -5.381 -1.822 37.366 1.00 50.41 306 ASN A O 1
ATOM 2519 N N . GLN A 1 307 ? -5.214 0.333 36.844 1.00 54.16 307 GLN A N 1
ATOM 2520 C CA . GLN A 1 307 ? -6.611 0.464 36.443 1.00 54.16 307 GLN A CA 1
ATOM 2521 C C . GLN A 1 307 ? -6.881 -0.216 35.094 1.00 54.16 307 GLN A C 1
ATOM 2523 O O . GLN A 1 307 ? -7.899 -0.889 34.966 1.00 54.16 307 GLN A O 1
ATOM 2528 N N . ILE A 1 308 ? -5.966 -0.094 34.124 1.00 51.19 308 ILE A N 1
ATOM 2529 C CA . ILE A 1 308 ? -5.972 -0.869 32.870 1.00 51.19 308 ILE A CA 1
ATOM 2530 C C . ILE A 1 308 ? -5.885 -2.364 33.180 1.00 51.19 308 ILE A C 1
ATOM 2532 O O . ILE A 1 308 ? -6.729 -3.127 32.716 1.00 51.19 308 ILE A O 1
ATOM 2536 N N . ALA A 1 309 ? -4.954 -2.761 34.048 1.00 48.59 309 ALA A N 1
ATOM 2537 C CA . ALA A 1 309 ? -4.811 -4.133 34.509 1.00 48.59 309 ALA A CA 1
ATOM 2538 C C . ALA A 1 309 ? -6.082 -4.631 35.212 1.00 48.59 309 ALA A C 1
ATOM 2540 O O . ALA A 1 309 ? -6.485 -5.754 34.979 1.00 48.59 309 ALA A O 1
ATOM 2541 N N . LEU A 1 310 ? -6.804 -3.810 35.982 1.00 48.34 310 LEU A N 1
ATOM 2542 C CA . LEU A 1 310 ? -8.103 -4.183 36.566 1.00 48.34 310 LEU A CA 1
ATOM 2543 C C . LEU A 1 310 ? -9.207 -4.391 35.511 1.00 48.34 310 LEU A C 1
ATOM 2545 O O . LEU A 1 310 ? -10.134 -5.170 35.744 1.00 48.34 310 LEU A O 1
ATOM 2549 N N . TYR A 1 311 ? -9.132 -3.725 34.353 1.00 50.69 311 TYR A N 1
ATOM 2550 C CA . TYR A 1 311 ? -9.993 -4.046 33.208 1.00 50.69 311 TYR A CA 1
ATOM 2551 C C . TYR A 1 311 ? -9.563 -5.353 32.511 1.00 50.69 311 TYR A C 1
ATOM 2553 O O . TYR A 1 311 ? -10.413 -6.028 31.917 1.00 50.69 311 TYR A O 1
ATOM 2561 N N . ASP A 1 312 ? -8.290 -5.744 32.616 1.00 46.38 312 ASP A N 1
ATOM 2562 C CA . ASP A 1 312 ? -7.747 -7.017 32.119 1.00 46.38 312 ASP A CA 1
ATOM 2563 C C . ASP A 1 312 ? -7.953 -8.210 33.063 1.00 46.38 312 ASP A C 1
ATOM 2565 O O . ASP A 1 312 ? -8.423 -9.237 32.597 1.00 46.38 312 ASP A O 1
ATOM 2569 N N . VAL A 1 313 ? -7.801 -8.060 34.379 1.00 41.38 313 VAL A N 1
ATOM 2570 C CA . VAL A 1 313 ? -8.013 -9.112 35.397 1.00 41.38 313 VAL A CA 1
ATOM 2571 C C . VAL A 1 313 ? -9.468 -9.603 35.431 1.00 41.38 313 VAL A C 1
ATOM 2573 O O . VAL A 1 313 ? -9.740 -10.761 35.737 1.00 41.38 313 VAL A O 1
ATOM 2576 N N . SER A 1 314 ? -10.441 -8.764 35.048 1.00 40.47 314 SER A N 1
ATOM 2577 C CA . SER A 1 314 ? -11.826 -9.237 34.866 1.00 40.47 314 SER A CA 1
ATOM 2578 C C . SER A 1 314 ? -12.010 -10.159 33.649 1.00 40.47 314 SER A C 1
ATOM 2580 O O . SER A 1 314 ? -13.048 -10.805 33.546 1.00 40.47 314 SER A O 1
ATOM 2582 N N . ALA A 1 315 ? -11.035 -10.214 32.734 1.00 39.03 315 ALA A N 1
ATOM 2583 C CA . ALA A 1 315 ? -11.017 -11.126 31.592 1.00 39.03 315 ALA A CA 1
ATOM 2584 C C . ALA A 1 315 ? -10.371 -12.473 31.928 1.00 39.03 315 ALA A C 1
ATOM 2586 O O . ALA A 1 315 ? -10.900 -13.482 31.476 1.00 39.03 315 ALA A O 1
ATOM 2587 N N . ASP A 1 316 ? -9.358 -12.513 32.798 1.00 39.75 316 ASP A N 1
ATOM 2588 C CA . ASP A 1 316 ? -8.805 -13.779 33.310 1.00 39.75 316 ASP A CA 1
ATOM 2589 C C . ASP A 1 316 ? -9.880 -14.578 34.063 1.00 39.75 316 ASP A C 1
ATOM 2591 O O . ASP A 1 316 ? -10.017 -15.783 33.890 1.00 39.75 316 ASP A O 1
ATOM 2595 N N . GLN A 1 317 ? -10.749 -13.889 34.812 1.00 38.66 317 GLN A N 1
ATOM 2596 C CA . GLN A 1 317 ? -11.920 -14.497 35.460 1.00 38.66 317 GLN A CA 1
ATOM 2597 C C . GLN A 1 317 ? -12.962 -15.038 34.458 1.00 38.66 317 GLN A C 1
ATOM 2599 O O . GLN A 1 317 ? -13.732 -15.928 34.801 1.00 38.66 317 GLN A O 1
ATOM 2604 N N . ILE A 1 318 ? -13.014 -14.519 33.225 1.00 40.25 318 ILE A N 1
ATOM 2605 C CA . ILE A 1 318 ? -13.893 -15.027 32.153 1.00 40.25 318 ILE A CA 1
ATOM 2606 C C . ILE A 1 318 ? -13.231 -16.220 31.442 1.00 40.25 318 ILE A C 1
ATOM 2608 O O . ILE A 1 318 ? -13.915 -17.170 31.063 1.00 40.25 318 ILE A O 1
ATOM 2612 N N . GLU A 1 319 ? -11.907 -16.210 31.301 1.00 39.78 319 GLU A N 1
ATOM 2613 C CA . GLU A 1 319 ? -11.127 -17.321 30.751 1.00 39.78 319 GLU A CA 1
ATOM 2614 C C . GLU A 1 319 ? -11.110 -18.531 31.703 1.00 39.78 319 GLU A C 1
ATOM 2616 O O . GLU A 1 319 ? -11.265 -19.670 31.261 1.00 39.78 319 GLU A O 1
ATOM 2621 N N . GLU A 1 320 ? -11.066 -18.293 33.018 1.00 35.41 320 GLU A N 1
ATOM 2622 C CA . GLU A 1 320 ? -11.182 -19.319 34.063 1.00 35.41 320 GLU A CA 1
ATOM 2623 C C . GLU A 1 320 ? -12.581 -19.971 34.101 1.00 35.41 320 GLU A C 1
ATOM 2625 O O . GLU A 1 320 ? -12.722 -21.156 34.404 1.00 35.41 320 GLU A O 1
ATOM 2630 N N . VAL A 1 321 ? -13.631 -19.223 33.746 1.00 39.31 321 VAL A N 1
ATOM 2631 C CA . VAL A 1 321 ? -15.000 -19.755 33.606 1.00 39.31 321 VAL A CA 1
ATOM 2632 C C . VAL A 1 321 ? -15.150 -20.587 32.329 1.00 39.31 321 VAL A C 1
ATOM 2634 O O . VAL A 1 321 ? -15.824 -21.614 32.354 1.00 39.31 321 VAL A O 1
ATOM 2637 N N . ASN A 1 322 ? -14.488 -20.206 31.233 1.00 36.66 322 ASN A N 1
ATOM 2638 C CA . ASN A 1 322 ? -14.539 -20.956 29.974 1.00 36.66 322 ASN A CA 1
ATOM 2639 C C . ASN A 1 322 ? -13.656 -22.217 29.979 1.00 36.66 322 ASN A C 1
ATOM 2641 O O . ASN A 1 322 ? -14.011 -23.198 29.336 1.00 36.66 322 ASN A O 1
ATOM 2645 N N . THR A 1 323 ? -12.554 -22.228 30.732 1.00 41.88 323 THR A N 1
ATOM 2646 C CA . THR A 1 323 ? -11.694 -23.417 30.923 1.00 41.88 323 THR A CA 1
ATOM 2647 C C . THR A 1 323 ? -12.248 -24.409 31.948 1.00 41.88 323 THR A C 1
ATOM 2649 O O . THR A 1 323 ? -11.927 -25.590 31.890 1.00 41.88 323 THR A O 1
ATOM 2652 N N . LYS A 1 324 ? -13.126 -23.973 32.862 1.00 39.78 324 LYS A N 1
ATOM 2653 C CA . LYS A 1 324 ? -13.886 -24.866 33.761 1.00 39.78 324 LYS A CA 1
ATOM 2654 C C . LYS A 1 324 ? -15.165 -25.432 33.126 1.00 39.78 324 LYS A C 1
ATOM 2656 O O . LYS A 1 324 ? -15.809 -26.283 33.733 1.00 39.78 324 LYS A O 1
ATOM 2661 N N . ALA A 1 325 ? -15.532 -24.960 31.934 1.00 38.44 325 ALA A N 1
ATOM 2662 C CA . ALA A 1 325 ? -16.699 -25.408 31.174 1.00 38.44 325 ALA A CA 1
ATOM 2663 C C . ALA A 1 325 ? -16.347 -26.282 29.949 1.00 38.44 325 ALA A C 1
ATOM 2665 O O . ALA A 1 325 ? -17.251 -26.624 29.184 1.00 38.44 325 ALA A O 1
ATOM 2666 N N . SER A 1 326 ? -15.066 -26.631 29.761 1.00 35.25 326 SER A N 1
ATOM 2667 C CA . SER A 1 326 ? -14.567 -27.524 28.702 1.00 35.25 326 SER A CA 1
ATOM 2668 C C . SER A 1 326 ? -14.274 -28.927 29.208 1.00 35.25 326 SER A C 1
ATOM 2670 O O . SER A 1 326 ? -13.560 -29.008 30.236 1.00 35.25 326 SER A O 1
#

Solvent-accessible surface area (backbone atoms only — not comparable to full-atom values): 18345 Å² total; per-residue (Å²): 137,85,81,81,79,54,74,71,60,50,55,52,47,52,51,51,51,47,49,52,50,41,50,47,47,53,50,44,49,51,55,50,31,70,76,38,61,72,62,72,44,51,68,57,53,51,51,51,60,58,52,54,59,52,52,58,58,54,50,51,53,52,53,51,52,50,49,53,52,50,53,42,46,63,72,40,74,52,58,66,91,38,61,68,58,49,51,53,50,39,53,54,50,28,68,73,65,56,59,78,52,53,74,60,49,35,58,45,52,60,47,26,78,77,32,68,94,36,89,82,20,64,54,40,40,64,53,18,72,48,43,70,98,47,72,57,24,51,36,19,60,75,34,59,65,23,40,70,76,41,39,90,78,43,66,80,89,44,42,70,48,43,54,56,63,38,48,45,43,52,52,48,46,44,40,65,72,48,48,48,55,50,50,53,22,50,51,27,43,52,52,35,53,62,70,25,48,63,77,85,94,55,72,81,87,50,65,74,63,42,52,46,74,52,76,52,78,89,47,45,75,41,26,64,56,37,75,44,39,35,50,39,50,53,55,42,69,67,43,68,88,59,55,72,70,57,44,60,74,34,37,70,69,40,45,55,58,51,48,57,53,50,53,52,48,52,60,52,48,64,65,42,72,79,70,45,84,70,60,57,70,56,51,57,64,52,51,77,72,51,79,82,53,77,66,61,55,49,52,51,49,51,52,38,51,50,50,54,46,55,66,47,55,63,46,54,61,50,51,56,52,55,62,71,72,107

Secondary structure (DSSP, 8-state):
------HHHHHHHHHHHHHHHHHHHHHHHHHHHHHSGGGG-HHHHHHHHHHGGGHHHHHHHHHHHHHHHHHHHHTT-SSTT-HHHHHHHHHHHHHHH-SS-HHHHHHHHHHHHHHTTSTT-HHHHHTTTTS-SSHHHHHHHH-GGGGGGSTTTS-GGGHHHHIIIIIHHHHHHIIIIIIHHHHHHHHHHHHHHHHHB--SS--TT-STTTB-----GGGHHHH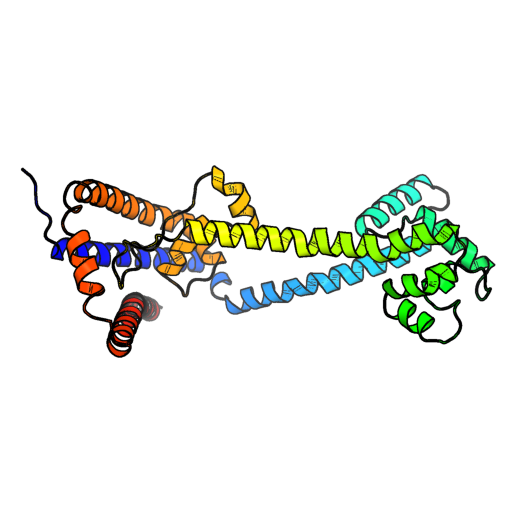HHTTTHHHHHHHHHH-TTS-HHHHHHHHHHHHHHHHHHHHHHHHHHHHHTTT-TTTHHHHHHHHTTSPPPHHHHHHHHHHHHHHHHHHHHHHHHHHHHHHS--

pLDDT: mean 75.19, std 17.75, range [29.12, 97.06]

Foldseek 3Di:
DDDDDDPVNVVVVQLVLLLVLLVLLVVLLVVVCVVPVCVVVVVVVVVVVVCVVCVVVVLVVVLVVLVVVLVCVLVPVPPVVPVVVSVVSQVVSCVSNVAPRSVVVSVLVVVCVVQPLHLLNPVCVQCLNSDDPDVLSVLSVVASVSLVVCLVVHDPVCNVVSCCHHPVSVVC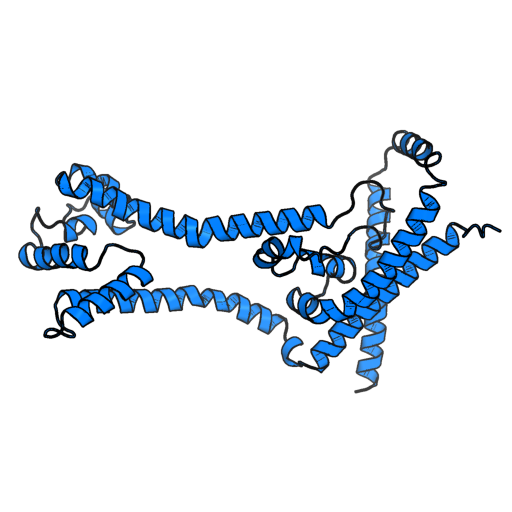CCCVVPVVLVVLLVVLVVVLVVQFADDDPDDALHLLRGGDADDDPVSVVSCVSPVNCSRQVSSCSSPVPDDPVSSVSSSVSSVVSSVVSVVVVVVVVVVPVVPPPPPVVVVVVVPVVDPDDPVVVVVSVVVSVVSSVVSVVVVVVVVVVVVVVD

Nearest PDB structures (foldseek):
  7sqc-assembly1_1J  TM=1.199E-01  e=4.729E+00  Chlamydomonas reinhardtii

Sequence (326 aa):
MAANFPKQNRSIHILSASREICRTIKQSDAEIRQKYPFLYHQDVICAIIFAAIWTVMLIALVLSLLHELEHDIIHNLYFKSHRWIQNCMFIVIWVAKLHVSPWYRRQLHLKHHLLSGQINDAEERLIGLGLSPNYKRMAVSVHPFGGLLISDDINYDINTLIGFHTCYPIIRTLAVCLCFPNVLRQGCLVMMSNSSHYYGDIPLNTVYYQNQILDSWFLFPFQLFCFNFGATRIVHHYVPSQPFYIRHFTAKSVKHTMVKEQLLKRNIKRRHTTTNNSELKTNEKVMDANGSTMNDDMQKLNAFVNQIALYDVSADQIEEVNTKAS

Radius of gyration: 31.98 Å; Cα contacts (8 Å, |Δi|>4): 210; chains: 1; bounding box: 72×57×84 Å